Protein AF-A0AAE1KXN2-F1 (afdb_monomer_lite)

Sequence (193 aa):
MPGHSFMPCDRHFGNIEQKLRKHATIITKHDYVHLIKYAIHGGFPVVEMKREDFLDVWVLQNYITKCEEPGAVFSQGRVFQFDAAYKMGYKIRLTYAEDAPTHTCKLQKSKARIYKEDIFSLHTVDLVPKYTAPIPLTAEKIKDLRSLLEHIAPRSKGKYFEDILCQQESASSGLHDQLLDEDDPEDHLLEFD

Structure (mmCIF, N/CA/C/O backbone):
data_AF-A0AAE1KXN2-F1
#
_entry.id   AF-A0AAE1KXN2-F1
#
loop_
_atom_site.group_PDB
_atom_site.id
_atom_site.type_symbol
_atom_site.label_atom_id
_atom_site.label_alt_id
_atom_site.label_comp_id
_atom_site.label_asym_id
_atom_site.label_entity_id
_atom_site.label_seq_id
_atom_site.pdbx_PDB_ins_code
_atom_site.Cartn_x
_atom_site.Cartn_y
_atom_site.Cartn_z
_atom_site.occupancy
_atom_site.B_iso_or_equiv
_atom_site.auth_seq_id
_atom_site.auth_comp_id
_atom_site.auth_asym_id
_atom_site.auth_atom_id
_atom_site.pdbx_PDB_model_num
ATOM 1 N N . MET A 1 1 ? -17.633 19.976 -20.304 1.00 38.88 1 MET A N 1
ATOM 2 C CA . MET A 1 1 ? -17.374 18.605 -20.796 1.00 38.88 1 MET A CA 1
ATOM 3 C C . MET A 1 1 ? -17.308 17.687 -19.588 1.00 38.88 1 MET A C 1
ATOM 5 O O . MET A 1 1 ? -16.591 18.051 -18.665 1.00 38.88 1 MET A O 1
ATOM 9 N N . PRO A 1 2 ? -18.053 16.572 -19.522 1.00 42.88 2 PRO A N 1
ATOM 10 C CA . PRO A 1 2 ? -17.947 15.664 -18.389 1.00 42.88 2 PRO A CA 1
ATOM 11 C C . PRO A 1 2 ? -16.735 14.752 -18.618 1.00 42.88 2 PRO A C 1
ATOM 13 O O . PRO A 1 2 ? -16.806 13.781 -19.364 1.00 42.88 2 PRO A O 1
ATOM 16 N N . GLY A 1 3 ? -15.601 15.138 -18.039 1.00 48.22 3 GLY A N 1
ATOM 17 C CA . GLY A 1 3 ? -14.340 14.404 -18.085 1.00 48.22 3 GLY A CA 1
ATOM 18 C C . GLY A 1 3 ? -14.170 13.514 -16.861 1.00 48.22 3 GLY A C 1
ATOM 19 O O . GLY A 1 3 ? -13.368 13.826 -15.992 1.00 48.22 3 GLY A O 1
ATOM 20 N N . HIS A 1 4 ? -14.905 12.407 -16.797 1.00 59.25 4 HIS A N 1
ATOM 21 C CA . HIS A 1 4 ? -14.523 11.292 -15.93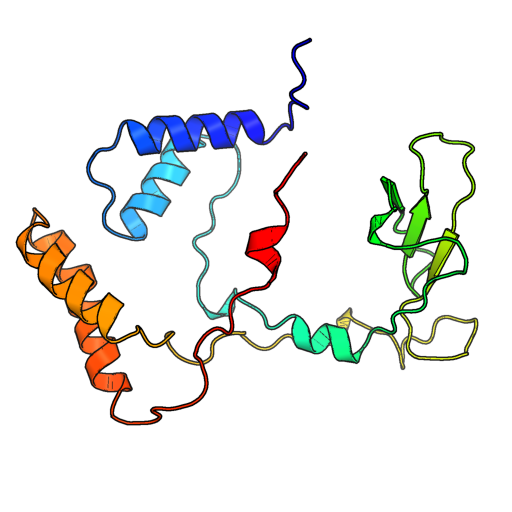5 1.00 59.25 4 HIS A CA 1
ATOM 22 C C . HIS A 1 4 ? -14.388 10.047 -16.801 1.00 59.25 4 HIS A C 1
ATOM 24 O O . HIS A 1 4 ? -15.354 9.583 -17.408 1.00 59.25 4 HIS A O 1
ATOM 30 N N . SER A 1 5 ? -13.159 9.541 -16.894 1.00 57.22 5 SER A N 1
ATOM 31 C CA . SER A 1 5 ? -12.873 8.208 -17.406 1.00 57.22 5 SER A CA 1
ATOM 32 C C . SER A 1 5 ? -13.572 7.216 -16.485 1.00 57.22 5 SER A C 1
ATOM 34 O O . SER A 1 5 ? -13.052 6.936 -15.417 1.00 57.22 5 SER A O 1
ATOM 36 N N . PHE A 1 6 ? -14.763 6.743 -16.861 1.00 65.88 6 PHE A N 1
ATOM 37 C CA . PHE A 1 6 ? -15.507 5.744 -16.096 1.00 65.88 6 PHE A CA 1
ATOM 38 C C . PHE A 1 6 ? -14.725 4.432 -16.093 1.00 65.88 6 PHE A C 1
ATOM 40 O O . PHE A 1 6 ? -14.882 3.599 -16.993 1.00 65.88 6 PHE A O 1
ATOM 47 N N . MET A 1 7 ? -13.873 4.239 -15.093 1.00 73.50 7 MET A N 1
ATOM 48 C CA . MET A 1 7 ? -13.274 2.938 -14.874 1.00 73.50 7 MET A CA 1
ATOM 49 C C . MET A 1 7 ? -14.349 1.998 -14.311 1.00 73.50 7 MET A C 1
ATOM 51 O O . MET A 1 7 ? -15.198 2.421 -13.521 1.00 73.50 7 MET A O 1
ATOM 55 N N . PRO A 1 8 ? -14.328 0.700 -14.660 1.00 70.88 8 PRO A N 1
ATOM 56 C CA . PRO A 1 8 ? -15.291 -0.269 -14.131 1.00 70.88 8 PRO A CA 1
ATOM 57 C C . PRO A 1 8 ? -15.349 -0.300 -12.593 1.00 70.88 8 PRO A C 1
ATOM 59 O O . PRO A 1 8 ? -16.384 -0.628 -12.014 1.00 70.88 8 PRO A O 1
ATOM 62 N N . CYS A 1 9 ? -14.249 0.065 -11.927 1.00 75.12 9 CYS A N 1
ATOM 63 C CA . CYS A 1 9 ? -14.137 0.128 -10.474 1.00 75.12 9 CYS A CA 1
ATOM 64 C C . CYS A 1 9 ? -14.746 1.393 -9.841 1.00 75.12 9 CYS A C 1
ATOM 66 O O . CYS A 1 9 ? -15.128 1.331 -8.671 1.00 75.12 9 CYS A O 1
ATOM 68 N N . ASP A 1 10 ? -14.936 2.492 -10.580 1.00 83.25 10 ASP A N 1
ATOM 69 C CA . ASP A 1 10 ? -15.414 3.772 -10.025 1.00 83.25 10 ASP A CA 1
ATOM 70 C C . ASP A 1 10 ? -16.793 3.636 -9.381 1.00 83.25 10 ASP A C 1
ATOM 72 O O . ASP A 1 10 ? -17.053 4.146 -8.290 1.00 83.25 10 ASP A O 1
ATOM 76 N N . ARG A 1 11 ? -17.679 2.864 -10.020 1.00 82.94 11 ARG A N 1
ATOM 77 C CA . ARG A 1 11 ? -19.013 2.573 -9.482 1.00 82.94 11 ARG A CA 1
ATOM 78 C C . ARG A 1 11 ? -18.938 1.850 -8.138 1.00 82.94 11 ARG A C 1
ATOM 80 O O . ARG A 1 11 ? -19.765 2.088 -7.258 1.00 82.94 11 ARG A O 1
ATOM 87 N N . HIS A 1 12 ? -17.970 0.954 -7.975 1.00 84.50 12 HIS A N 1
ATOM 88 C CA . HIS A 1 12 ? -17.797 0.207 -6.737 1.00 84.50 12 HIS A CA 1
ATOM 89 C C . HIS A 1 12 ? -17.204 1.078 -5.631 1.00 84.50 12 HIS A C 1
ATOM 91 O O . HIS A 1 12 ? -17.714 1.035 -4.511 1.00 84.50 12 HIS A O 1
ATOM 97 N N . PHE A 1 13 ? -16.208 1.910 -5.944 1.00 85.88 13 PHE A N 1
ATOM 98 C CA . PHE A 1 13 ? -15.670 2.885 -4.994 1.00 85.88 13 PHE A CA 1
ATOM 99 C C . PHE A 1 13 ? -16.737 3.881 -4.540 1.00 85.88 13 PHE A C 1
ATOM 101 O O . PHE A 1 13 ? -16.904 4.072 -3.336 1.00 85.88 13 PHE A O 1
ATOM 108 N N . GLY A 1 14 ? -17.552 4.397 -5.465 1.00 87.38 14 GLY A N 1
ATOM 109 C CA . GLY A 1 14 ? -18.675 5.273 -5.128 1.00 87.38 14 GLY A CA 1
ATOM 110 C C . GLY A 1 14 ? -19.698 4.603 -4.202 1.00 87.38 14 GLY A C 1
ATOM 111 O O . GLY A 1 14 ? -20.173 5.219 -3.248 1.00 87.38 14 GLY A O 1
ATOM 112 N N . ASN A 1 15 ? -20.001 3.317 -4.411 1.00 87.06 15 ASN A N 1
ATOM 113 C CA . ASN A 1 15 ? -20.882 2.562 -3.513 1.00 87.06 15 ASN A CA 1
ATOM 114 C C . ASN A 1 15 ? -20.271 2.374 -2.114 1.00 87.06 15 ASN A C 1
ATOM 116 O O . ASN A 1 15 ? -20.989 2.494 -1.117 1.00 87.06 15 ASN A O 1
ATOM 120 N N . ILE A 1 16 ? -18.971 2.069 -2.029 1.00 89.75 16 ILE A N 1
ATOM 121 C CA . ILE A 1 16 ? -18.253 1.935 -0.753 1.00 89.75 16 ILE A CA 1
ATOM 122 C C . ILE A 1 16 ? -18.279 3.271 -0.014 1.00 89.75 16 ILE A C 1
ATOM 124 O O . ILE A 1 16 ? -18.741 3.315 1.123 1.00 89.75 16 ILE A O 1
ATOM 128 N N . GLU A 1 17 ? -17.883 4.360 -0.668 1.00 89.69 17 GLU A N 1
ATOM 129 C CA . GLU A 1 17 ? -17.865 5.709 -0.101 1.00 89.69 17 GLU A CA 1
ATOM 130 C C . GLU A 1 17 ? -19.257 6.144 0.376 1.00 89.69 17 GLU A C 1
ATOM 132 O O . GLU A 1 17 ? -19.418 6.638 1.496 1.00 89.69 17 GLU A O 1
ATOM 137 N N . GLN A 1 18 ? -20.296 5.896 -0.427 1.00 89.06 18 GLN A N 1
ATOM 138 C CA . GLN A 1 18 ? -21.667 6.208 -0.039 1.00 89.06 18 GLN A CA 1
ATOM 139 C C . GLN A 1 18 ? -22.101 5.414 1.202 1.00 89.06 18 GLN A C 1
ATOM 141 O O . GLN A 1 18 ? -22.794 5.965 2.062 1.00 89.06 18 GLN A O 1
ATOM 146 N N . LYS A 1 19 ? -21.718 4.135 1.319 1.00 89.00 19 LYS A N 1
ATOM 147 C CA . LYS A 1 19 ? -22.014 3.343 2.523 1.00 89.00 19 LYS A CA 1
ATOM 148 C C . LYS A 1 19 ? -21.185 3.801 3.720 1.00 89.00 19 LYS A C 1
ATOM 150 O O . LYS A 1 19 ? -21.759 3.920 4.797 1.00 89.00 19 LYS A O 1
ATOM 155 N N . LEU A 1 20 ? -19.904 4.122 3.535 1.00 89.00 20 LEU A N 1
ATOM 156 C CA . LEU A 1 20 ? -19.041 4.668 4.586 1.00 89.00 20 LEU A CA 1
ATOM 157 C C . LEU A 1 20 ? -19.653 5.945 5.174 1.00 89.00 20 LEU A C 1
ATOM 159 O O . LEU A 1 20 ? -19.857 6.022 6.379 1.00 89.00 20 LEU A O 1
ATOM 163 N N . ARG A 1 21 ? -20.073 6.893 4.325 1.00 87.38 21 ARG A N 1
ATOM 164 C CA . ARG A 1 21 ? -20.722 8.145 4.760 1.00 87.38 21 ARG A CA 1
ATOM 165 C C . ARG A 1 21 ? -22.041 7.934 5.506 1.00 87.38 21 ARG A C 1
ATOM 167 O O . ARG A 1 21 ? -22.379 8.717 6.385 1.00 87.38 21 ARG A O 1
ATOM 174 N N . LYS A 1 22 ? -22.810 6.902 5.144 1.00 88.31 22 LYS A N 1
ATOM 175 C CA . LYS A 1 22 ? -24.092 6.578 5.797 1.00 88.31 22 LYS A CA 1
ATOM 176 C C . LYS A 1 22 ? -23.917 5.828 7.120 1.00 88.31 22 LYS A C 1
ATOM 178 O O . LYS A 1 22 ? -24.853 5.794 7.916 1.00 88.31 22 LYS A O 1
ATOM 183 N N . HIS A 1 23 ? -22.752 5.231 7.365 1.00 85.25 23 HIS A N 1
ATOM 184 C CA . HIS A 1 23 ? -22.438 4.540 8.610 1.00 85.25 23 HIS A CA 1
ATOM 185 C C . HIS A 1 23 ? -21.643 5.458 9.542 1.00 85.25 23 HIS A C 1
ATOM 187 O O . HIS A 1 23 ? -20.429 5.574 9.443 1.00 85.25 23 HIS A O 1
ATOM 193 N N . ALA A 1 24 ? -22.335 6.065 10.506 1.00 72.12 24 ALA A N 1
ATOM 194 C CA . ALA A 1 24 ? -21.743 7.036 11.427 1.00 72.12 24 ALA A CA 1
ATOM 195 C C . ALA A 1 24 ? -20.694 6.460 12.409 1.00 72.12 24 ALA A C 1
ATOM 197 O O . ALA A 1 24 ? -20.028 7.226 13.094 1.00 72.12 24 ALA A O 1
ATOM 198 N N . THR A 1 25 ? -20.562 5.133 12.536 1.00 77.94 25 THR A N 1
ATOM 199 C CA . THR A 1 25 ? -19.768 4.492 13.608 1.00 77.94 25 THR A CA 1
ATOM 200 C C . THR A 1 25 ? -18.958 3.289 13.123 1.00 77.94 25 THR A C 1
ATOM 202 O O . THR A 1 25 ? -19.140 2.150 13.570 1.00 77.94 25 THR A O 1
ATOM 205 N N . ILE A 1 26 ? -18.019 3.552 12.217 1.00 85.81 26 ILE A N 1
ATOM 206 C CA . ILE A 1 26 ? -16.993 2.587 11.815 1.00 85.81 26 ILE A CA 1
ATOM 207 C C . ILE A 1 26 ? -15.765 2.842 12.677 1.00 85.81 26 ILE A C 1
ATOM 209 O O . ILE A 1 26 ? -15.159 3.904 12.595 1.00 85.81 26 ILE A O 1
ATOM 213 N N . ILE A 1 27 ? -15.447 1.890 13.547 1.00 84.38 27 ILE A N 1
ATOM 214 C CA . ILE A 1 27 ? -14.463 2.113 14.610 1.00 84.38 27 ILE A CA 1
ATOM 215 C C . ILE A 1 27 ? -13.355 1.061 14.549 1.00 84.38 27 ILE A C 1
ATOM 217 O O . ILE A 1 27 ? -12.188 1.384 14.735 1.00 84.38 27 ILE A O 1
ATOM 221 N N . THR A 1 28 ? -13.704 -0.196 14.269 1.00 86.81 28 THR A N 1
ATOM 222 C CA . THR A 1 28 ? -12.729 -1.293 14.214 1.00 86.81 28 THR A CA 1
ATOM 223 C C . THR A 1 28 ? -12.381 -1.677 12.776 1.00 86.81 28 THR A C 1
ATOM 225 O O . THR A 1 28 ? -13.153 -1.436 11.843 1.00 86.81 28 THR A O 1
ATOM 228 N N . LYS A 1 29 ? -11.244 -2.364 12.594 1.00 87.69 29 LYS A N 1
ATOM 229 C CA . LYS A 1 29 ? -10.864 -2.972 11.305 1.00 87.69 29 LYS A CA 1
ATOM 230 C C . LYS A 1 29 ? -11.968 -3.884 10.754 1.00 87.69 29 LYS A C 1
ATOM 232 O O . LYS A 1 29 ? -12.284 -3.832 9.568 1.00 87.69 29 LYS A O 1
ATOM 237 N N . HIS A 1 30 ? -12.581 -4.700 11.611 1.00 87.81 30 HIS A N 1
ATOM 238 C CA . HIS A 1 30 ? -13.640 -5.617 11.193 1.00 87.81 30 HIS A CA 1
ATOM 239 C C . HIS A 1 30 ? -14.893 -4.874 10.724 1.00 87.81 30 HIS A C 1
ATOM 241 O O . HIS A 1 30 ? -15.472 -5.277 9.716 1.00 87.81 30 HIS A O 1
ATOM 247 N N . ASP A 1 31 ? -15.271 -3.765 11.374 1.00 88.19 31 ASP A N 1
ATOM 248 C CA . ASP A 1 31 ? -16.390 -2.925 10.919 1.00 88.19 31 ASP A CA 1
ATOM 249 C C . ASP A 1 31 ? -16.163 -2.448 9.472 1.00 88.19 31 ASP A C 1
ATOM 251 O O . ASP A 1 31 ? -17.062 -2.558 8.634 1.00 88.19 31 ASP A O 1
ATOM 255 N N . TYR A 1 32 ? -14.944 -1.988 9.162 1.00 89.38 32 TYR A N 1
ATOM 256 C CA . TYR A 1 32 ? -14.549 -1.581 7.809 1.00 89.38 32 TYR A CA 1
ATOM 257 C C . TYR A 1 32 ? -14.678 -2.729 6.804 1.00 89.38 32 TYR A C 1
ATOM 259 O O . TYR A 1 32 ? -15.326 -2.579 5.766 1.00 89.38 32 TYR A O 1
ATOM 267 N N . VAL A 1 33 ? -14.108 -3.896 7.116 1.00 89.94 33 VAL A N 1
ATOM 268 C CA . VAL A 1 33 ? -14.151 -5.072 6.230 1.00 89.94 33 VAL A CA 1
ATOM 269 C C . VAL A 1 33 ? -15.592 -5.521 5.977 1.00 89.94 33 VAL A C 1
ATOM 271 O O . VAL A 1 33 ? -15.959 -5.802 4.832 1.00 89.94 33 VAL A O 1
ATOM 274 N N . HIS A 1 34 ? -16.425 -5.571 7.018 1.00 89.50 34 HIS A N 1
ATOM 275 C CA . HIS A 1 34 ? -17.837 -5.934 6.895 1.00 89.50 34 HIS A CA 1
ATOM 276 C C . HIS A 1 34 ? -18.608 -4.946 6.023 1.00 89.50 34 HIS A C 1
ATOM 278 O O . HIS A 1 34 ? -19.376 -5.372 5.157 1.00 89.50 34 HIS A O 1
ATOM 284 N N . LEU A 1 35 ? -18.382 -3.644 6.203 1.00 90.81 35 LEU A N 1
ATOM 285 C CA . LEU A 1 35 ? -19.043 -2.618 5.407 1.00 90.81 35 LEU A CA 1
ATOM 286 C C . LEU A 1 35 ? -18.637 -2.695 3.937 1.00 90.81 35 LEU A C 1
ATOM 288 O O . LEU A 1 35 ? -19.510 -2.651 3.071 1.00 90.81 35 LEU A O 1
ATOM 292 N N . ILE A 1 36 ? -17.346 -2.865 3.648 1.00 89.62 36 ILE A N 1
ATOM 293 C CA . ILE A 1 36 ? -16.840 -2.997 2.276 1.00 89.62 36 ILE A CA 1
ATOM 294 C C . ILE A 1 36 ? -17.443 -4.244 1.611 1.00 89.62 36 ILE A C 1
ATOM 296 O O . ILE A 1 36 ? -18.020 -4.146 0.525 1.00 89.62 36 ILE A O 1
ATOM 300 N N . LYS A 1 37 ? -17.434 -5.399 2.296 1.00 89.06 37 LYS A N 1
ATOM 301 C CA . LYS A 1 37 ? -18.097 -6.631 1.820 1.00 89.06 37 LYS A CA 1
ATOM 302 C C . LYS A 1 37 ? -19.583 -6.414 1.538 1.00 89.06 37 LYS A C 1
ATOM 304 O O . LYS A 1 37 ? -20.095 -6.862 0.513 1.00 89.06 37 LYS A O 1
ATOM 309 N N . TYR A 1 38 ? -20.273 -5.695 2.419 1.00 87.81 38 TYR A N 1
ATOM 310 C CA . TYR A 1 38 ? -21.682 -5.360 2.243 1.00 87.81 38 TYR A CA 1
ATOM 311 C C . TYR A 1 38 ? -21.915 -4.369 1.092 1.00 87.81 38 TYR A C 1
ATOM 313 O O . TYR A 1 38 ? -22.944 -4.433 0.417 1.00 87.81 38 TYR A O 1
ATOM 321 N N . ALA A 1 39 ? -21.002 -3.429 0.845 1.00 86.50 39 ALA A N 1
ATOM 322 C CA . ALA A 1 39 ? -21.099 -2.436 -0.227 1.00 86.50 39 ALA A CA 1
ATOM 323 C C . ALA A 1 39 ? -20.973 -3.043 -1.628 1.00 86.50 39 ALA A C 1
ATOM 325 O O . ALA A 1 39 ? -21.634 -2.572 -2.552 1.00 86.50 39 ALA A O 1
ATOM 326 N N . ILE A 1 40 ? -20.168 -4.095 -1.768 1.00 84.38 40 ILE A N 1
ATOM 327 C CA . ILE A 1 40 ? -19.795 -4.667 -3.067 1.00 84.38 40 ILE A CA 1
ATOM 328 C C . ILE A 1 40 ? -20.761 -5.763 -3.550 1.00 84.38 40 ILE A C 1
ATOM 330 O O . ILE A 1 40 ? -20.665 -6.144 -4.709 1.00 84.38 40 ILE A O 1
ATOM 334 N N . HIS A 1 41 ? -21.674 -6.258 -2.700 1.00 72.69 41 HIS A N 1
ATOM 335 C CA . HIS A 1 41 ? -22.607 -7.381 -2.929 1.00 72.69 41 HIS A CA 1
ATOM 336 C C . HIS A 1 41 ? -22.586 -7.997 -4.351 1.00 72.69 41 HIS A C 1
ATOM 338 O O . HIS A 1 41 ? -23.266 -7.521 -5.257 1.00 72.69 41 HIS A O 1
ATOM 344 N N . GLY A 1 42 ? -21.783 -9.055 -4.536 1.00 68.69 42 GLY A N 1
ATOM 345 C CA . GLY A 1 42 ? -21.676 -9.808 -5.797 1.00 68.69 42 GLY A CA 1
ATOM 346 C C . GLY A 1 42 ? -20.627 -9.313 -6.806 1.00 68.69 42 GLY A C 1
ATOM 347 O O . GLY A 1 42 ? -20.502 -9.925 -7.860 1.00 68.69 42 GLY A O 1
ATOM 348 N N . GLY A 1 43 ? -19.880 -8.244 -6.506 1.00 76.06 43 GLY A N 1
ATOM 349 C CA . GLY A 1 43 ? -18.854 -7.684 -7.397 1.00 76.06 43 GLY A CA 1
ATOM 350 C C . GLY A 1 43 ? -17.535 -8.465 -7.415 1.00 76.06 43 GLY A C 1
ATOM 351 O O . GLY A 1 43 ? -17.245 -9.182 -8.365 1.00 76.06 43 GLY A O 1
ATOM 352 N N . PHE A 1 44 ? -16.709 -8.304 -6.379 1.00 80.06 44 PHE A N 1
ATOM 353 C CA . PHE A 1 44 ? -15.355 -8.867 -6.314 1.00 80.06 44 PHE A CA 1
ATOM 354 C C . PHE A 1 44 ? -14.997 -9.338 -4.895 1.00 80.06 44 PHE A C 1
ATOM 356 O O . PHE A 1 44 ? -15.620 -8.891 -3.924 1.00 80.06 44 PHE A O 1
ATOM 363 N N . PRO A 1 45 ? -14.023 -10.260 -4.751 1.00 85.12 45 PRO A N 1
ATOM 364 C CA . PRO A 1 45 ? -13.600 -10.747 -3.445 1.00 85.12 45 PRO A CA 1
ATOM 365 C C . PRO A 1 45 ? -12.943 -9.631 -2.628 1.00 85.12 45 PRO A C 1
ATOM 367 O O . PRO A 1 45 ? -12.036 -8.948 -3.094 1.00 85.12 45 PRO A O 1
ATOM 370 N N . VAL A 1 46 ? -13.385 -9.479 -1.381 1.00 85.94 46 VAL A N 1
ATOM 371 C CA . VAL A 1 46 ? -12.762 -8.579 -0.403 1.00 85.94 46 VAL A CA 1
ATOM 372 C C . VAL A 1 46 ? -11.883 -9.413 0.514 1.00 85.94 46 VAL A C 1
ATOM 374 O O . VAL A 1 46 ? -12.392 -10.221 1.301 1.00 85.94 46 VAL A O 1
ATOM 377 N N . VAL A 1 47 ? -10.575 -9.199 0.414 1.00 88.56 47 VAL A N 1
ATOM 378 C CA . VAL A 1 47 ? -9.564 -9.882 1.222 1.00 88.56 47 VAL A CA 1
ATOM 379 C C . VAL A 1 47 ? -9.113 -8.949 2.337 1.00 88.56 47 VAL A C 1
ATOM 381 O O . VAL A 1 47 ? -8.748 -7.802 2.097 1.00 88.56 47 VAL A O 1
ATOM 384 N N . GLU A 1 48 ? -9.171 -9.436 3.573 1.00 90.38 48 GLU A N 1
ATOM 385 C CA . GLU A 1 48 ? -8.575 -8.738 4.705 1.00 90.38 48 GLU A CA 1
ATOM 386 C C . GLU A 1 48 ? -7.086 -9.076 4.740 1.00 90.38 48 GLU A C 1
ATOM 388 O O . GLU A 1 48 ? -6.723 -10.184 5.133 1.00 90.38 48 GLU A O 1
ATOM 393 N N . MET A 1 49 ? -6.245 -8.127 4.329 1.00 90.44 49 MET A N 1
ATOM 394 C CA . MET A 1 49 ? -4.798 -8.315 4.365 1.00 90.44 49 MET A CA 1
ATOM 395 C C . MET A 1 49 ? -4.297 -8.418 5.807 1.00 90.44 49 MET A C 1
ATOM 397 O O . MET A 1 49 ? -4.751 -7.708 6.726 1.00 90.44 49 MET A O 1
ATOM 401 N N . LYS A 1 50 ? -3.347 -9.322 5.985 1.00 90.38 50 LYS A N 1
ATOM 402 C CA . LYS A 1 50 ? -2.557 -9.531 7.188 1.00 90.38 50 LYS A CA 1
ATOM 403 C C . LYS A 1 50 ? -1.125 -9.033 6.947 1.00 90.38 50 LYS A C 1
ATOM 405 O O . LYS A 1 50 ? -0.783 -8.623 5.844 1.00 90.38 50 LYS A O 1
ATOM 410 N N . ARG A 1 51 ? -0.290 -8.999 7.987 1.00 89.25 51 ARG A N 1
ATOM 411 C CA . ARG A 1 51 ? 1.055 -8.387 7.946 1.00 89.25 51 ARG A CA 1
ATOM 412 C C . ARG A 1 51 ? 1.976 -9.044 6.908 1.00 89.25 51 ARG A C 1
ATOM 414 O O . ARG A 1 51 ? 2.686 -8.363 6.188 1.00 89.25 51 ARG A O 1
ATOM 421 N N . GLU A 1 52 ? 1.932 -10.358 6.856 1.00 91.25 52 GLU A N 1
ATOM 422 C CA . GLU A 1 52 ? 2.599 -11.275 5.943 1.00 91.25 52 GLU A CA 1
ATOM 423 C C . GLU A 1 52 ? 2.214 -11.071 4.475 1.00 91.25 52 GLU A C 1
ATOM 425 O O . GLU A 1 52 ? 2.995 -11.431 3.601 1.00 91.25 52 GLU A O 1
ATOM 430 N N . ASP A 1 53 ? 1.061 -10.452 4.201 1.00 91.62 53 ASP A N 1
ATOM 431 C CA . ASP A 1 53 ? 0.655 -10.102 2.839 1.00 91.62 53 ASP A CA 1
ATOM 432 C C . ASP A 1 53 ? 1.342 -8.811 2.352 1.00 91.62 53 ASP A C 1
ATOM 434 O O . ASP A 1 53 ? 1.330 -8.514 1.157 1.00 91.62 53 ASP A O 1
ATOM 438 N N . PHE A 1 54 ? 1.943 -8.026 3.257 1.00 92.06 54 PHE A N 1
ATOM 439 C CA . PHE A 1 54 ? 2.732 -6.848 2.903 1.00 92.06 54 PHE A CA 1
ATOM 440 C C . PHE A 1 54 ? 4.180 -7.264 2.678 1.00 92.06 54 PHE A C 1
ATOM 442 O O . PHE A 1 54 ? 4.911 -7.555 3.623 1.00 92.06 54 PHE A O 1
ATOM 449 N N . LEU A 1 55 ? 4.593 -7.271 1.416 1.00 92.44 55 LEU A N 1
ATOM 450 C CA . LEU A 1 55 ? 5.911 -7.717 0.981 1.00 92.44 55 LEU A CA 1
ATOM 451 C C . LEU A 1 55 ? 6.853 -6.533 0.743 1.00 92.44 55 LEU A C 1
ATOM 453 O O . LEU A 1 55 ? 6.425 -5.472 0.280 1.00 92.44 55 LEU A O 1
ATOM 457 N N . ASP A 1 56 ? 8.138 -6.714 1.045 1.00 90.69 56 ASP A N 1
ATOM 458 C CA . ASP A 1 56 ? 9.166 -5.719 0.760 1.00 90.69 56 ASP A CA 1
ATOM 459 C C . ASP A 1 56 ? 9.589 -5.766 -0.715 1.00 90.69 56 ASP A C 1
ATOM 461 O O . ASP A 1 56 ? 10.378 -6.608 -1.150 1.00 90.69 56 ASP A O 1
ATOM 465 N N . VAL A 1 57 ? 9.068 -4.822 -1.497 1.00 89.25 57 VAL A N 1
ATOM 466 C CA . VAL A 1 57 ? 9.390 -4.684 -2.921 1.00 89.25 57 VAL A CA 1
ATOM 467 C C . VAL A 1 57 ? 10.734 -3.997 -3.174 1.00 89.25 57 VAL A C 1
ATOM 469 O O . VAL A 1 57 ? 11.224 -4.048 -4.305 1.00 89.25 57 VAL A O 1
ATOM 472 N N . TRP A 1 58 ? 11.379 -3.402 -2.159 1.00 87.75 58 TRP A N 1
ATOM 473 C CA . TRP A 1 58 ? 12.708 -2.794 -2.317 1.00 87.75 58 TRP A CA 1
ATOM 474 C C . TRP A 1 58 ? 13.762 -3.833 -2.690 1.00 87.75 58 TRP A C 1
ATOM 476 O O . TRP A 1 58 ? 14.683 -3.535 -3.454 1.00 87.75 58 TRP A O 1
ATOM 486 N N . VAL A 1 59 ? 13.571 -5.086 -2.267 1.00 86.38 59 VAL A N 1
ATOM 487 C CA . VAL A 1 59 ? 14.404 -6.219 -2.687 1.00 86.38 59 VAL A CA 1
ATOM 488 C C . VAL A 1 59 ? 14.484 -6.309 -4.215 1.00 86.38 59 VAL A C 1
ATOM 490 O O . VAL A 1 59 ? 15.566 -6.545 -4.751 1.00 86.38 59 VAL A O 1
ATOM 493 N N . LEU A 1 60 ? 13.390 -6.037 -4.936 1.00 85.88 60 LEU A N 1
ATOM 494 C CA . LEU A 1 60 ? 13.350 -6.084 -6.403 1.00 85.88 60 LEU A CA 1
ATOM 495 C C . LEU A 1 60 ? 14.163 -4.962 -7.059 1.00 85.88 60 LEU A C 1
ATOM 497 O O . LEU A 1 60 ? 14.702 -5.160 -8.152 1.00 85.88 60 LEU A O 1
ATOM 501 N N . GLN A 1 61 ? 14.319 -3.811 -6.398 1.00 84.00 61 GLN A N 1
ATOM 502 C CA . GLN A 1 61 ? 15.141 -2.716 -6.924 1.00 84.00 61 GLN A CA 1
ATOM 503 C C . GLN A 1 61 ? 16.606 -3.137 -7.097 1.00 84.00 61 GLN A C 1
ATOM 505 O O . GLN A 1 61 ? 17.280 -2.737 -8.051 1.00 84.00 61 GLN A O 1
ATOM 510 N N . ASN A 1 62 ? 17.084 -4.048 -6.247 1.00 82.69 62 ASN A N 1
ATOM 511 C CA . ASN A 1 62 ? 18.423 -4.616 -6.364 1.00 82.69 62 ASN A CA 1
ATOM 512 C C . ASN A 1 62 ? 18.608 -5.515 -7.596 1.00 82.69 62 ASN A C 1
ATOM 514 O O . ASN A 1 62 ? 19.752 -5.794 -7.957 1.00 82.69 62 ASN A O 1
ATOM 518 N N . TYR A 1 63 ? 17.542 -5.901 -8.295 1.00 79.31 63 TYR A N 1
ATOM 519 C CA . TYR A 1 63 ? 17.614 -6.740 -9.496 1.00 79.31 63 TYR A CA 1
ATOM 520 C C . TYR A 1 63 ? 17.424 -5.957 -10.800 1.00 79.31 63 TYR A C 1
ATOM 522 O O . TYR A 1 63 ? 17.789 -6.450 -11.869 1.00 79.31 63 TYR A O 1
ATOM 530 N N . ILE A 1 64 ? 16.926 -4.720 -10.730 1.00 83.81 64 ILE A N 1
ATOM 531 C CA . ILE A 1 64 ? 16.668 -3.879 -11.907 1.00 83.81 64 ILE A CA 1
ATOM 532 C C . ILE A 1 64 ? 17.725 -2.778 -12.075 1.00 83.81 64 ILE A C 1
ATOM 534 O O . ILE A 1 64 ? 18.257 -2.232 -11.113 1.00 83.81 64 ILE A O 1
ATOM 538 N N . THR A 1 65 ? 18.044 -2.434 -13.319 1.00 79.00 65 THR A N 1
ATOM 539 C CA . 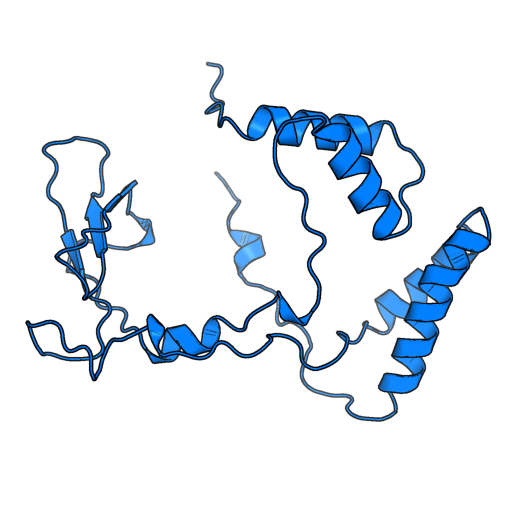THR A 1 65 ? 18.763 -1.202 -13.672 1.00 79.00 65 THR A CA 1
ATOM 540 C C . THR A 1 65 ? 17.786 -0.238 -14.302 1.00 79.00 65 THR A C 1
ATOM 542 O O . THR A 1 65 ? 16.993 -0.628 -15.157 1.00 79.00 65 THR A O 1
ATOM 545 N N . LYS A 1 66 ? 17.903 1.040 -13.954 1.00 66.75 66 LYS A N 1
ATOM 546 C CA . LYS A 1 66 ? 17.280 2.112 -14.719 1.00 66.75 66 LYS A CA 1
ATOM 547 C C . LYS A 1 66 ? 18.077 2.323 -16.013 1.00 66.75 66 LYS A C 1
ATOM 549 O O . LYS A 1 66 ? 19.005 3.125 -16.048 1.00 66.75 66 LYS A O 1
ATOM 554 N N . CYS A 1 67 ? 17.779 1.557 -17.063 1.00 66.00 67 CYS A N 1
ATOM 555 C CA . CYS A 1 67 ? 18.269 1.859 -18.409 1.00 66.00 67 CYS A CA 1
ATOM 556 C C . CYS A 1 67 ? 17.160 2.565 -19.187 1.00 66.00 67 CYS A C 1
ATOM 558 O O . CYS A 1 67 ? 16.336 1.922 -19.838 1.00 66.00 67 CYS A O 1
ATOM 560 N N . GLU A 1 68 ? 17.143 3.893 -19.091 1.00 64.69 68 GLU A N 1
ATOM 561 C CA . GLU A 1 68 ? 16.326 4.724 -19.973 1.00 64.69 68 GLU A CA 1
ATOM 562 C C . GLU A 1 68 ? 16.960 4.740 -21.367 1.00 64.69 68 GLU A C 1
ATOM 564 O O . GLU A 1 68 ? 18.171 4.924 -21.522 1.00 64.69 68 GLU A O 1
ATOM 569 N N . GLU A 1 69 ? 16.140 4.500 -22.386 1.00 70.12 69 GLU A N 1
ATOM 570 C CA . GLU A 1 69 ? 16.546 4.729 -23.766 1.00 70.12 69 GLU A CA 1
ATOM 571 C C . GLU A 1 69 ? 16.544 6.247 -24.021 1.00 70.12 69 GLU A C 1
ATOM 573 O O . GLU A 1 69 ? 15.632 6.937 -23.550 1.00 70.12 69 GLU A O 1
ATOM 578 N N . PRO A 1 70 ? 17.535 6.808 -24.739 1.00 69.56 70 PRO A N 1
ATOM 579 C CA . PRO A 1 70 ? 17.544 8.231 -25.059 1.00 69.56 70 PRO A CA 1
ATOM 580 C C . PRO A 1 70 ? 16.237 8.644 -25.749 1.00 69.56 70 PRO A C 1
ATOM 582 O O . PRO A 1 70 ? 15.896 8.122 -26.807 1.00 69.56 70 PRO A O 1
ATOM 585 N N . GLY A 1 71 ? 15.508 9.581 -25.139 1.00 71.44 71 GLY A N 1
ATOM 586 C CA . GLY A 1 71 ? 14.2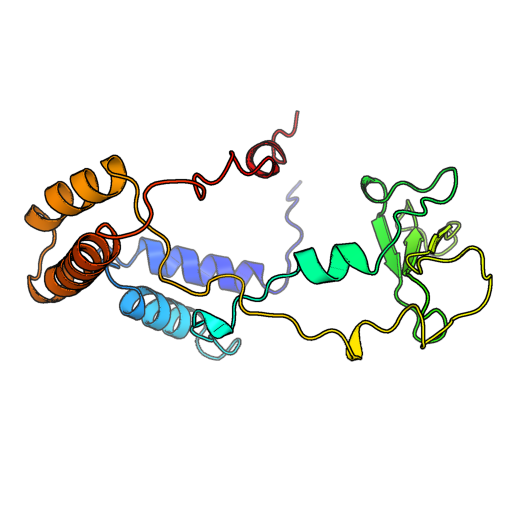20 10.065 -25.645 1.00 71.44 71 GLY A CA 1
ATOM 587 C C . GLY A 1 71 ? 12.988 9.355 -25.080 1.00 71.44 71 GLY A C 1
ATOM 588 O O . GLY A 1 71 ? 11.882 9.727 -25.454 1.00 71.44 71 GLY A O 1
ATOM 589 N N . ALA A 1 72 ? 13.149 8.388 -24.172 1.00 75.44 72 ALA A N 1
ATOM 590 C CA . ALA A 1 72 ? 12.041 7.641 -23.587 1.00 75.44 72 ALA A CA 1
ATOM 591 C C . ALA A 1 72 ? 12.145 7.628 -22.050 1.00 75.44 72 ALA A C 1
ATOM 593 O O . ALA A 1 72 ? 12.793 6.767 -21.452 1.00 75.44 72 ALA A O 1
ATOM 594 N N . VAL A 1 73 ? 11.508 8.611 -21.406 1.00 80.75 73 VAL A N 1
ATOM 595 C CA . VAL A 1 73 ? 11.453 8.717 -19.939 1.00 80.75 73 VAL A CA 1
ATOM 596 C C . VAL A 1 73 ? 10.215 7.990 -19.422 1.00 80.75 73 VAL A C 1
ATOM 598 O O . VAL A 1 73 ? 9.128 8.144 -19.980 1.00 80.75 73 VAL A O 1
ATOM 601 N N . PHE A 1 74 ? 10.354 7.233 -18.330 1.00 82.12 74 PHE A N 1
ATOM 602 C CA . PHE A 1 74 ? 9.248 6.470 -17.734 1.00 82.12 74 PHE A CA 1
ATOM 603 C C . PHE A 1 74 ? 8.002 7.330 -17.461 1.00 82.12 74 PHE A C 1
ATOM 605 O O . PHE A 1 74 ? 6.896 6.942 -17.828 1.00 82.12 74 PHE A O 1
ATOM 612 N N . SER A 1 75 ? 8.183 8.531 -16.899 1.00 84.31 75 SER A N 1
ATOM 613 C CA . SER A 1 75 ? 7.095 9.471 -16.579 1.00 84.31 75 SER A CA 1
ATOM 614 C C . SER A 1 75 ? 6.332 9.992 -17.804 1.00 84.31 75 SER A C 1
ATOM 616 O O . SER A 1 75 ? 5.201 10.459 -17.682 1.00 84.31 75 SER A O 1
ATOM 618 N N . GLN A 1 76 ? 6.930 9.909 -18.993 1.00 85.81 76 GLN A N 1
ATOM 619 C CA . GLN A 1 76 ? 6.313 10.326 -20.254 1.00 85.81 76 GLN A CA 1
ATOM 620 C C . GLN A 1 76 ? 5.589 9.170 -20.961 1.00 85.81 76 GLN A C 1
ATOM 622 O O . GLN A 1 76 ? 4.910 9.393 -21.965 1.00 85.81 76 GLN A O 1
ATOM 627 N N . GLY A 1 77 ? 5.706 7.942 -20.446 1.00 85.69 77 GLY A N 1
ATOM 628 C CA . GLY A 1 77 ? 5.015 6.774 -20.979 1.00 85.69 77 GLY A CA 1
ATOM 629 C C . GLY A 1 77 ? 3.495 6.944 -20.937 1.00 85.69 77 GLY A C 1
ATOM 630 O O . GLY A 1 77 ? 2.914 7.301 -19.913 1.00 85.69 77 GLY A O 1
ATOM 631 N N . ARG A 1 78 ? 2.837 6.682 -22.069 1.00 88.19 78 ARG A N 1
ATOM 632 C CA . ARG A 1 78 ? 1.368 6.639 -22.190 1.00 88.19 78 ARG A CA 1
ATOM 633 C C . ARG A 1 78 ? 0.853 5.219 -22.344 1.00 88.19 78 ARG A C 1
ATOM 635 O O . ARG A 1 78 ? -0.225 4.903 -21.855 1.00 88.19 78 ARG A O 1
ATOM 642 N N . VAL A 1 79 ? 1.635 4.352 -22.986 1.00 89.00 79 VAL A N 1
ATOM 643 C CA . VAL A 1 79 ? 1.331 2.923 -23.080 1.00 89.00 79 VAL A CA 1
ATOM 644 C C . VAL A 1 79 ? 2.558 2.112 -22.699 1.00 89.00 79 VAL A C 1
ATOM 646 O O . VAL A 1 79 ? 3.610 2.255 -23.320 1.00 89.00 79 VAL A O 1
ATOM 649 N N . PHE A 1 80 ? 2.386 1.223 -21.724 1.00 90.25 80 PHE A N 1
ATOM 650 C CA . PHE A 1 80 ? 3.378 0.234 -21.320 1.00 90.25 80 PHE A CA 1
ATOM 651 C C . PHE A 1 80 ? 3.007 -1.114 -21.929 1.00 90.25 80 PHE A C 1
ATOM 653 O O . PHE A 1 80 ? 1.905 -1.621 -21.727 1.00 90.25 80 PHE A O 1
ATOM 660 N N . GLN A 1 81 ? 3.918 -1.676 -22.713 1.00 89.69 81 GLN A N 1
ATOM 661 C CA . GLN A 1 81 ? 3.741 -2.952 -23.387 1.00 89.69 81 GLN A CA 1
ATOM 662 C C . GLN A 1 81 ? 4.659 -3.994 -22.755 1.00 89.69 81 GLN A C 1
ATOM 664 O O . GLN A 1 81 ? 5.886 -3.851 -22.747 1.00 89.69 81 GLN A O 1
ATOM 669 N N . PHE A 1 82 ? 4.041 -5.062 -22.262 1.00 89.12 82 PHE A N 1
ATOM 670 C CA . PHE A 1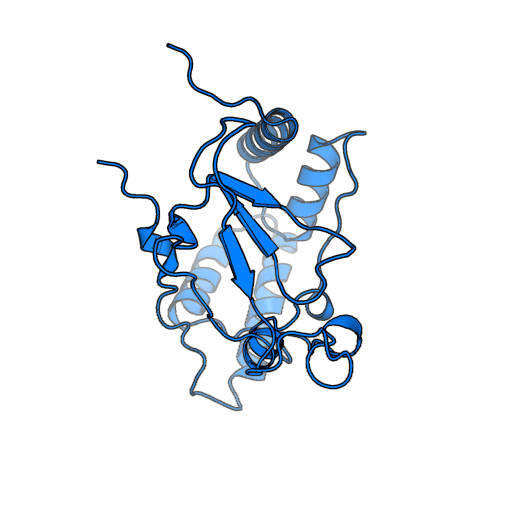 82 ? 4.717 -6.229 -21.715 1.00 89.12 82 PHE A CA 1
ATOM 671 C C . PHE A 1 82 ? 4.586 -7.369 -22.720 1.00 89.12 82 PHE A C 1
ATOM 673 O O . PHE A 1 82 ? 3.485 -7.817 -23.032 1.00 89.12 82 PHE A O 1
ATOM 680 N N . ASP A 1 83 ? 5.717 -7.796 -23.266 1.00 86.69 83 ASP A N 1
ATOM 681 C CA . ASP A 1 83 ? 5.799 -8.813 -24.309 1.00 86.69 83 ASP A CA 1
ATOM 682 C C . ASP A 1 83 ? 6.444 -10.068 -23.716 1.00 86.69 83 ASP A C 1
ATOM 684 O O . ASP A 1 83 ? 7.548 -10.005 -23.175 1.00 86.69 83 ASP A O 1
ATOM 688 N N . ALA A 1 84 ? 5.767 -11.215 -23.825 1.00 85.19 84 ALA A N 1
ATOM 689 C CA . ALA A 1 84 ? 6.254 -12.487 -23.294 1.00 85.19 84 ALA A CA 1
ATOM 690 C C . ALA A 1 84 ? 7.602 -12.914 -23.910 1.00 85.19 84 ALA A C 1
ATOM 692 O O . ALA A 1 84 ? 8.377 -13.629 -23.265 1.00 85.19 84 ALA A O 1
ATOM 693 N N . ALA A 1 85 ? 7.903 -12.466 -25.135 1.00 85.81 85 ALA A N 1
ATOM 694 C CA . ALA A 1 85 ? 9.190 -12.702 -25.782 1.00 85.81 85 ALA A CA 1
ATOM 695 C C . ALA A 1 85 ? 10.295 -11.773 -25.244 1.00 85.81 85 ALA A C 1
ATOM 697 O O . ALA A 1 85 ? 11.468 -12.153 -25.214 1.00 85.81 85 ALA A O 1
ATOM 698 N N . TYR A 1 86 ? 9.943 -10.570 -24.781 1.00 86.75 86 TYR A N 1
ATOM 699 C CA . TYR A 1 86 ? 10.890 -9.587 -24.258 1.00 86.75 86 TYR A CA 1
ATOM 700 C C . TYR A 1 86 ? 10.985 -9.645 -22.727 1.00 86.75 86 TYR A C 1
ATOM 702 O O . TYR A 1 86 ? 10.509 -8.774 -22.008 1.00 86.75 86 TYR A O 1
ATOM 710 N N . LYS A 1 87 ? 11.678 -10.664 -22.212 1.00 86.06 87 LYS A N 1
ATOM 711 C CA . LYS A 1 87 ? 11.819 -10.904 -20.761 1.00 86.06 87 LYS A CA 1
ATOM 712 C C . LYS A 1 87 ? 12.775 -9.953 -20.023 1.00 86.06 87 LYS A C 1
ATOM 714 O O . LYS A 1 87 ? 12.900 -10.033 -18.808 1.00 86.06 87 LYS A O 1
ATOM 719 N N . MET A 1 88 ? 13.494 -9.079 -20.732 1.00 87.25 88 MET A N 1
ATOM 720 C CA . MET A 1 88 ? 14.528 -8.208 -20.143 1.00 87.25 88 MET A CA 1
ATOM 721 C C . MET A 1 88 ? 13.998 -6.867 -19.622 1.00 87.25 88 MET A C 1
ATOM 723 O O . MET A 1 88 ? 14.792 -6.079 -19.103 1.00 87.25 88 MET A O 1
ATOM 727 N N . GLY A 1 89 ? 12.710 -6.571 -19.797 1.00 87.81 89 GLY A N 1
ATOM 728 C CA . GLY A 1 89 ? 12.122 -5.290 -19.423 1.00 87.81 89 GLY A CA 1
ATOM 729 C C . GLY A 1 89 ? 10.744 -5.086 -20.041 1.00 87.81 89 GLY A C 1
ATOM 730 O O . GLY A 1 89 ? 9.961 -6.025 -20.143 1.00 87.81 89 GLY A O 1
ATOM 731 N N . TYR A 1 90 ? 10.455 -3.860 -20.461 1.00 89.06 90 TYR A N 1
ATOM 732 C CA . TYR A 1 90 ? 9.183 -3.488 -21.079 1.00 89.06 90 TYR A CA 1
ATOM 733 C C . TYR A 1 90 ? 9.405 -2.518 -22.236 1.00 89.06 90 TYR A C 1
ATOM 735 O O . TYR A 1 90 ? 10.503 -2.009 -22.458 1.00 89.06 90 TYR A O 1
ATOM 743 N N . LYS A 1 91 ? 8.345 -2.270 -22.992 1.00 90.50 91 LYS A N 1
ATOM 744 C CA . LYS A 1 91 ? 8.324 -1.308 -24.087 1.00 90.50 91 LYS A CA 1
ATOM 745 C C . LYS A 1 91 ? 7.410 -0.139 -23.724 1.00 90.50 91 LYS A C 1
ATOM 747 O O . LYS A 1 91 ? 6.363 -0.363 -23.117 1.00 90.50 91 LYS A O 1
ATOM 752 N N . ILE A 1 92 ? 7.780 1.085 -24.090 1.00 90.75 92 ILE A N 1
ATOM 753 C CA . ILE A 1 92 ? 6.955 2.278 -23.867 1.00 90.75 92 ILE A CA 1
ATOM 754 C C . ILE A 1 92 ? 6.621 2.987 -25.169 1.00 90.75 92 ILE A C 1
ATOM 756 O O . ILE A 1 92 ? 7.474 3.158 -26.040 1.00 90.75 92 ILE A O 1
ATOM 760 N N . ARG A 1 93 ? 5.375 3.449 -25.275 1.00 91.25 93 ARG A N 1
ATOM 761 C CA . ARG A 1 93 ? 4.960 4.451 -26.261 1.00 91.25 93 ARG A CA 1
ATOM 762 C C . ARG A 1 93 ? 4.620 5.745 -25.543 1.00 91.25 93 ARG A C 1
ATOM 764 O O . ARG A 1 93 ? 3.928 5.732 -24.523 1.00 91.25 93 ARG A O 1
ATOM 771 N N . LEU A 1 94 ? 5.092 6.855 -26.100 1.00 89.56 94 LEU A N 1
ATOM 772 C CA . LEU A 1 94 ? 4.868 8.202 -25.562 1.00 89.56 94 LEU A CA 1
ATOM 773 C C . LEU A 1 94 ? 3.525 8.801 -26.010 1.00 89.56 94 LEU A C 1
ATOM 775 O O . LEU A 1 94 ? 3.128 9.866 -25.548 1.00 89.56 94 LEU A O 1
ATOM 779 N N . THR A 1 95 ? 2.808 8.118 -26.904 1.00 88.88 95 THR A N 1
ATOM 780 C CA . THR A 1 95 ? 1.485 8.516 -27.394 1.00 88.88 95 THR A CA 1
ATOM 781 C C . THR A 1 95 ? 0.547 7.305 -27.434 1.00 88.88 95 THR A C 1
ATOM 783 O O . THR A 1 95 ? 0.981 6.158 -27.307 1.00 88.88 95 THR A O 1
ATOM 786 N N . TYR A 1 96 ? -0.754 7.561 -27.600 1.00 89.81 96 TYR A N 1
ATOM 787 C CA . TYR A 1 96 ? -1.775 6.517 -27.756 1.00 89.81 96 TYR A CA 1
ATOM 788 C C . TYR A 1 96 ? -1.952 6.038 -29.205 1.00 89.81 96 TYR A C 1
ATOM 790 O O . TYR A 1 96 ? -2.728 5.115 -29.438 1.00 89.81 96 TYR A O 1
ATOM 798 N N . ALA A 1 97 ? -1.267 6.654 -30.174 1.00 89.38 97 ALA A N 1
ATOM 799 C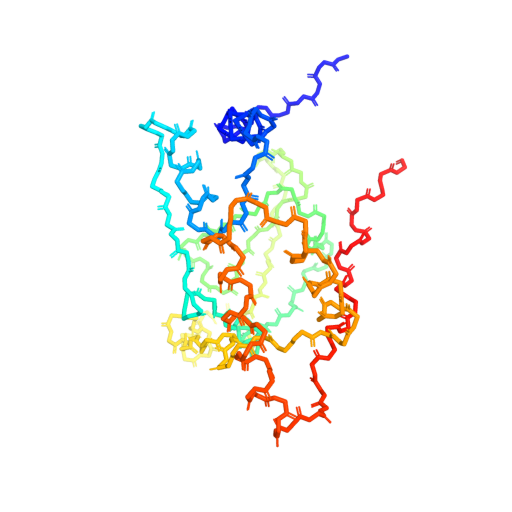 CA . ALA A 1 97 ? -1.394 6.284 -31.579 1.00 89.38 97 ALA A CA 1
ATOM 800 C C . ALA A 1 97 ? -0.784 4.893 -31.827 1.00 89.38 97 ALA A C 1
ATOM 802 O O . ALA A 1 97 ? 0.281 4.561 -31.297 1.00 89.38 97 ALA A O 1
ATOM 803 N N . GLU A 1 98 ? -1.480 4.051 -32.593 1.00 86.12 98 GLU A N 1
ATOM 804 C CA . GLU A 1 98 ? -1.077 2.653 -32.783 1.00 86.12 98 GLU A CA 1
ATOM 805 C C . GLU A 1 98 ? 0.229 2.510 -33.571 1.00 86.12 98 GLU A C 1
ATOM 807 O O . GLU A 1 98 ? 1.018 1.610 -33.283 1.00 86.12 98 GLU A O 1
ATOM 812 N N . ASP A 1 99 ? 0.473 3.437 -34.492 1.00 88.56 99 ASP A N 1
ATOM 813 C CA . ASP A 1 99 ? 1.630 3.545 -35.382 1.00 88.56 99 ASP A CA 1
ATOM 814 C C . ASP A 1 99 ? 2.832 4.278 -34.761 1.00 88.56 99 ASP A C 1
ATOM 816 O O . ASP A 1 99 ? 3.894 4.375 -35.379 1.00 88.56 99 ASP A O 1
ATOM 820 N N . ALA A 1 100 ? 2.692 4.784 -33.534 1.00 86.88 100 ALA A N 1
ATOM 821 C CA . ALA A 1 100 ? 3.755 5.518 -32.867 1.00 86.88 100 ALA A CA 1
ATOM 822 C C . ALA A 1 100 ? 4.987 4.640 -32.580 1.00 86.88 100 ALA A C 1
ATOM 824 O O . ALA A 1 100 ? 4.856 3.451 -32.253 1.00 86.88 100 ALA A O 1
ATOM 825 N N . PRO A 1 101 ? 6.200 5.228 -32.626 1.00 87.69 101 PRO A N 1
ATOM 826 C CA . PRO A 1 101 ? 7.418 4.512 -32.290 1.00 87.69 101 PRO A CA 1
ATOM 827 C C . PRO A 1 101 ? 7.355 3.985 -30.856 1.00 87.69 101 PRO A C 1
ATOM 829 O O . PRO A 1 101 ? 6.851 4.631 -29.935 1.00 87.69 101 PRO A O 1
ATOM 832 N N . THR A 1 102 ? 7.877 2.776 -30.689 1.00 89.62 102 THR A N 1
ATOM 833 C CA . THR A 1 102 ? 7.951 2.096 -29.402 1.00 89.62 102 THR A CA 1
ATOM 834 C C . THR A 1 102 ? 9.402 2.048 -28.951 1.00 89.62 102 THR A C 1
ATOM 836 O O . THR A 1 102 ? 10.265 1.566 -29.683 1.00 89.62 102 THR A O 1
ATOM 839 N N . HIS A 1 103 ? 9.653 2.520 -27.738 1.00 88.75 103 HIS A N 1
ATOM 840 C CA . HIS A 1 103 ? 10.968 2.531 -27.111 1.00 88.75 103 HIS A CA 1
ATOM 841 C C . HIS A 1 103 ? 11.121 1.321 -26.198 1.00 88.75 103 HIS A C 1
ATOM 843 O O . HIS A 1 103 ? 10.168 0.905 -25.538 1.00 88.75 103 HIS A O 1
ATOM 849 N N . THR A 1 104 ? 12.306 0.725 -26.170 1.00 88.44 104 THR A N 1
ATOM 850 C CA . THR A 1 104 ? 12.574 -0.493 -25.406 1.00 88.44 104 THR A CA 1
ATOM 851 C C . THR A 1 104 ? 13.338 -0.152 -24.133 1.00 88.44 104 THR A C 1
ATOM 853 O O . THR A 1 104 ? 14.515 0.198 -24.162 1.00 88.44 104 THR A O 1
ATOM 856 N N . CYS A 1 105 ? 12.680 -0.323 -22.991 1.00 86.75 105 CYS A N 1
ATOM 857 C CA . CYS A 1 105 ? 13.255 -0.091 -21.674 1.00 86.75 105 CYS A CA 1
ATOM 858 C C . CYS A 1 105 ? 13.793 -1.403 -21.105 1.00 86.75 105 CYS A C 1
ATOM 860 O O . CYS A 1 105 ? 13.049 -2.351 -20.834 1.00 86.75 105 CYS A O 1
ATOM 862 N N . LYS A 1 106 ? 15.107 -1.455 -20.897 1.00 86.88 106 LYS A N 1
ATOM 863 C CA . LYS A 1 106 ? 15.779 -2.627 -20.343 1.00 86.88 106 LYS A CA 1
ATOM 864 C C . LYS A 1 106 ? 15.894 -2.513 -18.825 1.00 86.88 106 LYS A C 1
ATOM 866 O O . LYS A 1 106 ? 16.358 -1.502 -18.316 1.00 86.88 106 LYS A O 1
ATOM 871 N N . LEU A 1 107 ? 15.557 -3.586 -18.118 1.00 86.44 107 LEU A N 1
ATOM 872 C CA . LEU A 1 107 ? 15.687 -3.689 -16.663 1.00 86.44 107 LEU A CA 1
ATOM 873 C C . LEU A 1 107 ? 16.841 -4.602 -16.223 1.00 86.44 107 LEU A C 1
ATOM 875 O O . LEU A 1 107 ? 17.395 -4.402 -15.148 1.00 86.44 107 LEU A O 1
ATOM 879 N N . GLN A 1 108 ? 17.261 -5.571 -17.041 1.00 86.31 108 GLN A N 1
ATOM 880 C CA . GLN A 1 108 ? 18.352 -6.490 -16.687 1.00 86.31 108 GLN A CA 1
ATOM 881 C C . GLN A 1 108 ? 19.688 -5.762 -16.419 1.00 86.31 108 GLN A C 1
ATOM 883 O O . GLN A 1 108 ? 20.231 -5.109 -17.318 1.00 86.31 108 GLN A O 1
ATOM 888 N N . LYS A 1 109 ? 20.267 -5.988 -15.224 1.00 78.19 109 LYS A N 1
ATOM 889 C CA . LYS A 1 109 ? 21.616 -5.567 -14.773 1.00 78.19 109 LYS A CA 1
ATOM 890 C C . LYS A 1 109 ? 22.743 -6.219 -15.583 1.00 78.19 109 LYS A C 1
ATOM 892 O O . LYS A 1 109 ? 23.473 -7.081 -15.110 1.00 78.19 109 LYS A O 1
ATOM 897 N N . SER A 1 110 ? 22.886 -5.857 -16.856 1.00 76.31 110 SER A N 1
ATOM 898 C CA . SER A 1 110 ? 23.994 -6.319 -17.701 1.00 76.31 110 SER A CA 1
ATOM 899 C C . SER A 1 110 ? 24.122 -5.484 -18.972 1.00 76.31 110 SER A C 1
ATOM 901 O O . SER A 1 110 ? 23.131 -4.989 -19.498 1.00 76.31 110 SER A O 1
ATOM 903 N N . LYS A 1 111 ? 25.321 -5.418 -19.562 1.00 73.75 111 LYS A N 1
ATOM 904 C CA . LYS A 1 111 ? 25.502 -4.955 -20.953 1.00 73.75 111 LYS A CA 1
ATOM 905 C C . LYS A 1 111 ? 25.074 -6.007 -21.989 1.00 73.75 111 LYS A C 1
ATOM 907 O O . LYS A 1 111 ? 24.998 -5.696 -23.175 1.00 73.75 111 LYS A O 1
ATOM 912 N N . ALA A 1 112 ? 24.780 -7.240 -21.564 1.00 74.94 112 ALA A N 1
ATOM 913 C CA . ALA A 1 112 ? 24.368 -8.324 -22.453 1.00 74.94 112 ALA A CA 1
ATOM 914 C C . ALA A 1 112 ? 23.085 -7.963 -23.212 1.00 74.94 112 ALA A C 1
ATOM 916 O O . ALA A 1 112 ? 22.108 -7.533 -22.608 1.00 74.94 112 ALA A O 1
ATOM 917 N N . ARG A 1 113 ? 23.077 -8.154 -24.532 1.00 75.69 113 ARG A N 1
ATOM 918 C CA . ARG A 1 113 ? 21.906 -7.889 -25.390 1.00 75.69 113 ARG A CA 1
ATOM 919 C C . ARG A 1 113 ? 20.866 -9.016 -25.369 1.00 75.69 113 ARG A C 1
ATOM 921 O O . ARG A 1 113 ? 19.827 -8.888 -26.000 1.00 75.69 113 ARG A O 1
ATOM 928 N N . ILE A 1 114 ? 21.171 -10.107 -24.672 1.00 84.31 114 ILE A N 1
ATOM 929 C CA . ILE A 1 114 ? 20.369 -11.327 -24.607 1.00 84.31 114 ILE A CA 1
ATOM 930 C C . ILE A 1 114 ? 19.891 -11.512 -23.167 1.00 84.31 114 ILE A C 1
ATOM 932 O O . ILE A 1 114 ? 20.622 -11.192 -22.219 1.00 84.31 114 ILE A O 1
ATOM 936 N N . TYR A 1 115 ? 18.666 -12.023 -23.030 1.00 85.56 115 TYR A N 1
ATOM 937 C CA . TYR A 1 115 ? 18.086 -12.383 -21.745 1.00 85.56 115 TYR A CA 1
ATOM 938 C C . TYR A 1 115 ? 18.945 -13.443 -21.060 1.00 85.56 115 TYR A C 1
ATOM 940 O O . TYR A 1 115 ? 19.332 -14.436 -21.678 1.00 85.56 115 TYR A O 1
ATOM 948 N N . LYS A 1 116 ? 19.254 -13.202 -19.790 1.00 83.88 116 LYS A N 1
ATOM 949 C CA . LYS A 1 116 ? 20.046 -14.098 -18.954 1.00 83.88 116 LYS A CA 1
ATOM 950 C C . LYS A 1 116 ? 19.267 -14.383 -17.684 1.00 83.88 116 LYS A C 1
ATOM 952 O O . LYS A 1 116 ? 19.196 -13.530 -16.804 1.00 83.88 116 LYS A O 1
ATOM 957 N N . GLU A 1 117 ? 18.647 -15.555 -17.635 1.00 84.69 117 GLU A N 1
ATOM 958 C CA . GLU A 1 117 ? 17.790 -15.985 -16.525 1.00 84.69 117 GLU A CA 1
ATOM 959 C C . GLU A 1 117 ? 18.560 -16.077 -15.203 1.00 84.69 117 GLU A C 1
ATOM 961 O O . GLU A 1 117 ? 18.047 -15.680 -14.165 1.00 84.69 117 GLU A O 1
ATOM 966 N N . ASP A 1 118 ? 19.832 -16.471 -15.265 1.00 82.62 118 ASP A N 1
ATOM 967 C CA . ASP A 1 118 ? 20.768 -16.507 -14.138 1.00 82.62 118 ASP A CA 1
ATOM 968 C C . ASP A 1 118 ? 21.014 -15.130 -13.497 1.00 82.62 118 ASP A C 1
ATOM 970 O O . ASP A 1 118 ? 21.361 -15.046 -12.323 1.00 82.62 118 ASP A O 1
ATOM 974 N N . ILE A 1 119 ? 20.833 -14.048 -14.260 1.00 79.50 119 ILE A N 1
ATOM 975 C CA . ILE A 1 119 ? 21.092 -12.670 -13.813 1.00 79.50 119 ILE A CA 1
ATOM 976 C C . ILE A 1 119 ? 19.787 -11.913 -13.545 1.00 79.50 119 ILE A C 1
ATOM 978 O O . ILE A 1 119 ? 19.735 -11.048 -12.672 1.00 79.50 119 ILE A O 1
ATOM 982 N N . PHE A 1 120 ? 18.743 -12.188 -14.326 1.00 82.31 120 PHE A N 1
ATOM 983 C CA . PHE A 1 120 ? 17.485 -11.450 -14.306 1.00 82.31 120 PHE A CA 1
ATOM 984 C C . PHE A 1 120 ? 16.292 -12.405 -14.288 1.00 82.31 120 PHE A C 1
ATOM 986 O O . PHE A 1 120 ? 15.570 -12.586 -15.271 1.00 82.31 120 PHE A O 1
ATOM 993 N N . SER A 1 121 ? 16.091 -13.008 -13.124 1.00 83.25 121 SER A N 1
ATOM 994 C CA . SER A 1 121 ? 14.941 -13.839 -12.803 1.00 83.25 121 SER A CA 1
ATOM 995 C C . SER A 1 121 ? 14.254 -13.276 -11.563 1.00 83.25 121 SER A C 1
ATOM 997 O O . SER A 1 121 ? 14.739 -13.430 -10.447 1.00 83.25 121 SER A O 1
ATOM 999 N N . LEU A 1 122 ? 13.117 -12.604 -11.756 1.00 81.06 122 LEU A N 1
ATOM 1000 C CA . LEU A 1 122 ? 12.316 -12.097 -10.635 1.00 81.06 122 LEU A CA 1
ATOM 1001 C C . LEU A 1 122 ? 11.467 -13.198 -9.983 1.00 81.06 122 LEU A C 1
ATOM 1003 O O . LEU A 1 122 ? 11.020 -13.032 -8.857 1.00 81.06 122 LEU A O 1
ATOM 1007 N N . HIS A 1 123 ? 11.260 -14.330 -10.666 1.00 82.25 123 HIS A N 1
ATOM 1008 C CA . HIS A 1 123 ? 10.444 -15.435 -10.153 1.00 82.25 123 HIS A CA 1
ATOM 1009 C C . HIS A 1 123 ? 11.145 -16.239 -9.049 1.00 82.25 123 HIS A C 1
ATOM 1011 O O . HIS A 1 123 ? 10.486 -16.956 -8.307 1.00 82.25 123 HIS A O 1
ATOM 1017 N N . THR A 1 124 ? 12.469 -16.123 -8.950 1.00 82.31 124 THR A N 1
ATOM 1018 C CA . THR A 1 124 ? 13.288 -16.752 -7.904 1.00 82.31 124 THR A CA 1
ATOM 1019 C C . THR A 1 124 ? 13.554 -15.828 -6.718 1.00 82.31 124 THR A C 1
ATOM 1021 O O . THR A 1 124 ? 14.290 -16.212 -5.814 1.00 82.31 124 THR A O 1
ATOM 1024 N N . VAL A 1 125 ? 13.047 -14.591 -6.739 1.00 86.94 125 VAL A N 1
ATOM 1025 C CA . VAL A 1 125 ? 13.294 -13.632 -5.660 1.00 86.94 125 VAL A CA 1
ATOM 1026 C C . VAL A 1 125 ? 12.253 -13.833 -4.571 1.00 86.94 125 VAL A C 1
ATOM 1028 O O . VAL A 1 125 ? 11.077 -13.526 -4.763 1.00 86.94 125 VAL A O 1
ATOM 1031 N N . ASP A 1 126 ? 12.706 -14.308 -3.415 1.00 89.19 126 ASP A N 1
ATOM 1032 C CA . ASP A 1 126 ? 11.872 -14.390 -2.224 1.00 89.19 126 ASP A CA 1
ATOM 1033 C C . ASP A 1 126 ? 11.639 -12.985 -1.663 1.00 89.19 126 ASP A C 1
ATOM 1035 O O . ASP A 1 126 ? 12.567 -12.292 -1.235 1.00 89.19 126 ASP A O 1
ATOM 1039 N N . LEU A 1 127 ? 10.378 -12.559 -1.674 1.00 90.94 127 LEU A N 1
ATOM 1040 C CA . LEU A 1 127 ? 9.967 -11.314 -1.045 1.00 90.94 127 LEU A CA 1
ATOM 1041 C C . LEU A 1 127 ? 9.700 -11.568 0.435 1.00 90.94 127 LEU A C 1
ATOM 1043 O O . LEU A 1 127 ? 8.798 -12.322 0.801 1.00 90.94 127 LEU A O 1
ATOM 1047 N N . VAL A 1 128 ? 10.491 -10.928 1.288 1.00 90.56 128 VAL A N 1
ATOM 1048 C CA . VAL A 1 128 ? 10.296 -10.989 2.737 1.00 90.56 128 VAL A CA 1
ATOM 1049 C C . VAL A 1 128 ? 9.142 -10.073 3.163 1.00 90.56 128 VAL A C 1
ATOM 1051 O O . VAL A 1 128 ? 8.870 -9.078 2.483 1.00 90.56 128 VAL A O 1
ATOM 1054 N N . PRO A 1 129 ? 8.453 -10.361 4.282 1.00 92.38 129 PRO A N 1
ATOM 1055 C CA . PRO A 1 129 ? 7.460 -9.445 4.831 1.00 92.38 129 PRO A CA 1
ATOM 1056 C C . PRO A 1 129 ? 8.076 -8.073 5.129 1.00 92.38 129 PRO A C 1
ATOM 1058 O O . PRO A 1 129 ? 9.098 -7.988 5.810 1.00 92.38 129 PRO A O 1
ATOM 1061 N N . LYS A 1 130 ? 7.421 -7.001 4.672 1.00 92.88 130 LYS A N 1
ATOM 1062 C CA . LYS A 1 130 ? 7.839 -5.606 4.892 1.00 92.88 130 LYS A CA 1
ATOM 1063 C C . LYS A 1 130 ? 7.902 -5.257 6.377 1.00 92.88 130 LYS A C 1
ATOM 1065 O O . LYS A 1 130 ? 8.756 -4.491 6.807 1.00 92.88 130 LYS A O 1
ATOM 1070 N N . TYR A 1 131 ? 6.997 -5.830 7.166 1.00 90.38 131 TYR A N 1
ATOM 1071 C CA . TYR A 1 131 ? 6.904 -5.583 8.598 1.00 90.38 131 TYR A CA 1
ATOM 1072 C C . TYR A 1 131 ? 7.121 -6.890 9.360 1.00 90.38 131 TYR A C 1
ATOM 1074 O O . TYR A 1 131 ? 6.331 -7.828 9.249 1.00 90.38 131 TYR A O 1
ATOM 1082 N N . THR A 1 132 ? 8.174 -6.951 10.170 1.00 87.56 132 THR A N 1
ATOM 1083 C CA . THR A 1 132 ? 8.469 -8.105 11.040 1.00 87.56 132 THR A CA 1
ATOM 1084 C C . THR A 1 132 ? 7.745 -8.000 12.385 1.00 87.56 132 THR A C 1
ATOM 1086 O O . THR A 1 132 ? 7.312 -9.003 12.954 1.00 87.56 132 THR A O 1
ATOM 1089 N N . ALA A 1 133 ? 7.520 -6.774 12.856 1.00 87.12 133 ALA A N 1
ATOM 1090 C CA . ALA A 1 133 ? 6.834 -6.437 14.098 1.00 87.12 133 ALA A CA 1
ATOM 1091 C C . ALA A 1 133 ? 5.652 -5.477 13.831 1.00 87.12 133 ALA A C 1
ATOM 1093 O O . ALA A 1 133 ? 5.531 -4.946 12.724 1.00 87.12 133 ALA A O 1
ATOM 1094 N N . PRO A 1 134 ? 4.734 -5.271 14.797 1.00 85.31 134 PRO A N 1
ATOM 1095 C CA . PRO A 1 134 ? 3.775 -4.171 14.718 1.00 85.31 134 PRO A CA 1
ATOM 1096 C C . PRO A 1 134 ? 4.491 -2.825 14.542 1.00 85.31 134 PRO A C 1
ATOM 1098 O O . PRO A 1 134 ? 5.528 -2.600 15.159 1.00 85.31 134 PRO A O 1
ATOM 1101 N N . ILE A 1 135 ? 3.921 -1.931 13.731 1.00 88.00 135 ILE A N 1
ATOM 1102 C CA . ILE A 1 135 ? 4.471 -0.585 13.532 1.00 88.00 135 ILE A CA 1
ATOM 1103 C C . ILE A 1 135 ? 4.312 0.205 14.843 1.00 88.00 135 ILE A C 1
ATOM 1105 O O . ILE A 1 135 ? 3.200 0.229 15.394 1.00 88.00 135 ILE A O 1
ATOM 1109 N N . PRO A 1 136 ? 5.388 0.821 15.365 1.00 89.50 136 PRO A N 1
ATOM 1110 C CA . PRO A 1 136 ? 5.306 1.637 16.562 1.00 89.50 136 PRO A CA 1
ATOM 1111 C C . PRO A 1 136 ? 4.502 2.911 16.286 1.00 89.50 136 PRO A C 1
ATOM 1113 O O . PRO A 1 136 ? 4.672 3.570 15.261 1.00 89.50 136 PRO A O 1
ATOM 1116 N N . LEU A 1 137 ? 3.614 3.269 17.207 1.00 88.94 137 LEU A N 1
ATOM 1117 C CA . LEU A 1 137 ? 2.885 4.532 17.145 1.00 88.94 137 LEU A CA 1
ATOM 1118 C C . LEU A 1 137 ? 3.724 5.655 17.759 1.00 88.94 137 LEU A C 1
ATOM 1120 O O . LEU A 1 137 ? 4.396 5.466 18.772 1.00 88.94 137 LEU A O 1
ATOM 1124 N N . THR A 1 138 ? 3.647 6.848 17.171 1.00 90.31 138 THR A N 1
ATOM 1125 C CA . THR A 1 138 ? 4.265 8.044 17.754 1.00 90.31 138 THR A CA 1
ATOM 1126 C C . THR A 1 138 ? 3.590 8.403 19.079 1.00 90.31 138 THR A C 1
ATOM 1128 O O . THR A 1 138 ? 2.413 8.104 19.300 1.00 90.31 138 THR A O 1
ATOM 1131 N N . ALA A 1 139 ? 4.319 9.084 19.969 1.00 89.25 139 ALA A N 1
ATOM 1132 C CA . ALA A 1 139 ? 3.783 9.508 21.265 1.00 89.25 139 ALA A CA 1
ATOM 1133 C C . ALA A 1 139 ? 2.529 10.393 21.121 1.00 89.25 139 ALA A C 1
ATOM 1135 O O . ALA A 1 139 ? 1.599 10.286 21.920 1.00 89.25 139 ALA A O 1
ATOM 1136 N N . GLU A 1 140 ? 2.481 11.218 20.073 1.00 90.94 140 GLU A N 1
ATOM 1137 C CA . GLU A 1 140 ? 1.321 12.041 19.722 1.00 90.94 140 GLU A CA 1
ATOM 1138 C C . GLU A 1 140 ? 0.108 11.177 19.364 1.00 90.94 140 GLU A C 1
ATOM 1140 O O . GLU A 1 140 ? -0.938 11.311 19.996 1.00 90.94 140 GLU A O 1
ATOM 1145 N N . LYS A 1 141 ? 0.269 10.199 18.458 1.00 91.00 141 LYS A N 1
ATOM 1146 C CA . LYS A 1 141 ? -0.803 9.257 18.091 1.00 91.00 141 LYS A CA 1
ATOM 1147 C C . LYS A 1 141 ? -1.299 8.457 19.298 1.00 91.00 141 LYS A C 1
ATOM 1149 O O . LYS A 1 141 ? -2.497 8.227 19.432 1.00 91.00 141 LYS A O 1
ATOM 1154 N N . ILE A 1 142 ? -0.401 8.048 20.198 1.00 91.12 142 ILE A N 1
ATOM 1155 C CA . ILE A 1 142 ? -0.763 7.351 21.444 1.00 91.12 142 ILE A CA 1
ATOM 1156 C C . ILE A 1 142 ? -1.603 8.256 22.353 1.00 91.12 142 ILE A C 1
ATOM 1158 O O . ILE A 1 142 ? -2.625 7.817 22.888 1.00 91.12 142 ILE A O 1
ATOM 1162 N N . LYS A 1 143 ? -1.192 9.516 22.532 1.00 90.94 143 LYS A N 1
ATOM 1163 C CA . LYS A 1 143 ? -1.926 10.498 23.338 1.00 90.94 143 LYS A CA 1
ATOM 1164 C C . LYS A 1 143 ? -3.312 10.777 22.752 1.00 90.94 143 LYS A C 1
ATOM 1166 O O . LYS A 1 143 ? -4.283 10.795 23.507 1.00 90.94 143 LYS A O 1
ATOM 1171 N N . ASP A 1 144 ? -3.407 10.929 21.436 1.00 91.25 144 ASP A N 1
ATOM 1172 C CA . ASP A 1 144 ? -4.672 11.176 20.740 1.00 91.25 144 ASP A CA 1
ATOM 1173 C C . ASP A 1 144 ? -5.610 9.967 20.802 1.00 91.25 144 ASP A C 1
ATOM 1175 O O . ASP A 1 144 ? -6.804 10.116 21.050 1.00 91.25 144 ASP A O 1
ATOM 1179 N N . LEU A 1 145 ? -5.092 8.743 20.671 1.00 90.06 145 LEU A N 1
ATOM 1180 C CA . LEU A 1 145 ? -5.906 7.539 20.869 1.00 90.06 145 LEU A CA 1
ATOM 1181 C C . LEU A 1 145 ? -6.468 7.459 22.292 1.00 90.06 145 LEU A C 1
ATOM 1183 O O . LEU A 1 145 ? -7.629 7.091 22.474 1.00 90.06 145 LEU A O 1
ATOM 1187 N N . ARG A 1 146 ? -5.668 7.826 23.299 1.00 90.38 146 ARG A N 1
ATOM 1188 C CA . ARG A 1 146 ? -6.115 7.860 24.698 1.00 90.38 146 ARG A CA 1
ATOM 1189 C C . ARG A 1 146 ? -7.196 8.911 24.940 1.00 90.38 146 ARG A C 1
ATOM 1191 O O . ARG A 1 146 ? -8.148 8.611 25.651 1.00 90.38 146 ARG A O 1
ATOM 1198 N N . SER A 1 147 ? -7.081 10.102 24.351 1.00 91.25 147 SER A N 1
ATOM 1199 C CA . SER A 1 147 ? -8.120 11.133 24.484 1.00 91.25 147 SER A CA 1
ATOM 1200 C C . SER A 1 147 ? -9.408 10.740 23.752 1.00 91.25 147 SER A C 1
ATOM 1202 O O . SER A 1 147 ? -10.503 10.943 24.271 1.00 91.25 147 SER A O 1
ATOM 1204 N N . LEU A 1 148 ? -9.297 10.100 22.583 1.00 87.56 148 LEU A N 1
ATOM 1205 C CA . LEU A 1 148 ? -10.451 9.625 21.818 1.00 87.56 148 LEU A CA 1
ATOM 1206 C C . LEU A 1 148 ? -11.187 8.472 22.503 1.00 87.56 148 LEU A C 1
ATOM 1208 O O . LEU A 1 148 ? -12.409 8.393 22.386 1.00 87.56 148 LEU A O 1
ATOM 1212 N N . LEU A 1 149 ? -10.481 7.601 23.230 1.00 87.88 149 LEU A N 1
ATOM 1213 C CA . LEU A 1 149 ? -11.067 6.451 23.929 1.00 87.88 149 LEU A CA 1
ATOM 1214 C C . LEU A 1 149 ? -12.231 6.833 24.856 1.00 87.88 149 LEU A C 1
ATOM 1216 O O . LEU A 1 149 ? -13.210 6.089 24.933 1.00 87.88 149 LEU A O 1
ATOM 1220 N N . GLU A 1 150 ? -12.173 8.004 25.495 1.00 86.00 150 GLU A N 1
ATOM 1221 C CA . GLU A 1 150 ? -13.240 8.518 26.369 1.00 86.00 150 GLU A CA 1
ATOM 1222 C C . GLU A 1 150 ? -14.553 8.792 25.617 1.00 86.00 150 GLU A C 1
ATOM 1224 O O . GLU A 1 150 ? -15.639 8.760 26.201 1.00 86.00 150 GLU A O 1
ATOM 1229 N N . HIS A 1 151 ? -14.468 9.015 24.307 1.00 86.06 151 HIS A N 1
ATOM 1230 C CA . HIS A 1 151 ? -15.596 9.357 23.446 1.00 86.06 151 HIS A CA 1
ATOM 1231 C C . HIS A 1 151 ? -16.121 8.168 22.625 1.00 86.06 151 HIS A C 1
ATOM 1233 O O . HIS A 1 151 ? -17.135 8.296 21.932 1.00 86.06 151 HIS A O 1
ATOM 1239 N N . ILE A 1 152 ? -15.481 6.995 22.700 1.00 83.69 152 ILE A N 1
ATOM 1240 C CA . ILE A 1 152 ? -15.871 5.816 21.915 1.00 83.69 152 ILE A CA 1
ATOM 1241 C C . ILE A 1 152 ? -16.937 5.007 22.665 1.00 83.69 152 ILE A C 1
ATOM 1243 O O . ILE A 1 152 ? -16.652 4.166 23.518 1.00 83.69 152 ILE A O 1
ATOM 1247 N N . ALA A 1 153 ? -18.199 5.217 22.290 1.00 73.88 153 ALA A N 1
ATOM 1248 C CA . ALA A 1 153 ? -19.310 4.344 22.661 1.00 73.88 153 ALA A CA 1
ATOM 1249 C C . ALA A 1 153 ? -19.627 3.352 21.521 1.00 73.88 153 ALA A C 1
ATOM 1251 O O . ALA A 1 153 ? -19.669 3.761 20.357 1.00 73.88 153 ALA A O 1
ATOM 1252 N N . PRO A 1 154 ? -19.925 2.065 21.798 1.00 77.25 154 PRO A N 1
ATOM 1253 C CA . PRO A 1 154 ? -19.925 1.366 23.089 1.00 77.25 154 PRO A CA 1
ATOM 1254 C C . PRO A 1 154 ? -18.528 0.895 23.542 1.00 77.25 154 PRO A C 1
ATOM 1256 O O . PRO A 1 154 ? -17.639 0.664 22.726 1.00 77.25 154 PRO A O 1
ATOM 1259 N N . ARG A 1 155 ? -18.376 0.632 24.851 1.00 74.25 155 ARG A N 1
ATOM 1260 C CA . ARG A 1 155 ? -17.112 0.209 25.495 1.00 74.25 155 ARG A CA 1
ATOM 1261 C C . ARG A 1 155 ? -16.457 -1.035 24.868 1.00 74.25 155 ARG A C 1
ATOM 1263 O O . ARG A 1 155 ? -15.240 -1.164 24.899 1.00 74.25 155 ARG A O 1
ATOM 1270 N N . SER A 1 156 ? -17.236 -1.923 24.241 1.00 73.50 156 SER A N 1
ATOM 1271 C CA . SER A 1 156 ? -16.704 -3.074 23.493 1.00 73.50 156 SER A CA 1
ATOM 1272 C C . SER A 1 156 ? -15.814 -2.674 22.313 1.00 73.50 156 SER A C 1
ATOM 1274 O O . SER A 1 156 ? -14.879 -3.401 21.993 1.00 73.50 156 SER A O 1
ATOM 1276 N N . LYS A 1 157 ? -16.075 -1.521 21.685 1.00 74.94 157 LYS A N 1
ATOM 1277 C CA . LYS A 1 157 ? -15.249 -0.981 20.599 1.00 74.94 157 LYS A CA 1
ATOM 1278 C C . LYS A 1 157 ? -14.015 -0.244 21.130 1.00 74.94 157 LYS A C 1
ATOM 1280 O O . LYS A 1 157 ? -12.989 -0.250 20.463 1.00 74.94 157 LYS A O 1
ATOM 1285 N N . GLY A 1 158 ? -14.087 0.310 22.344 1.00 82.75 158 GLY A N 1
ATOM 1286 C CA . GLY A 1 158 ? -12.932 0.874 23.053 1.00 82.75 158 GLY A CA 1
ATOM 1287 C C . GLY A 1 158 ? -11.855 -0.173 23.352 1.00 82.75 158 GLY A C 1
ATOM 1288 O O . GLY A 1 158 ? -10.677 0.085 23.125 1.00 82.75 158 GLY A O 1
ATOM 1289 N N . LYS A 1 159 ? -12.264 -1.398 23.722 1.00 86.69 159 LYS A N 1
ATOM 1290 C CA . LYS A 1 159 ? -11.342 -2.517 23.989 1.00 86.69 159 LYS A CA 1
ATOM 1291 C C . LYS A 1 159 ? -10.348 -2.773 22.847 1.00 86.69 159 LYS A C 1
ATOM 1293 O O . LYS A 1 159 ? -9.189 -3.060 23.099 1.00 86.69 159 LYS A O 1
ATOM 1298 N N . TYR A 1 160 ? -10.784 -2.623 21.595 1.00 87.81 160 TYR A N 1
ATOM 1299 C CA . TYR A 1 160 ? -9.906 -2.779 20.434 1.00 87.81 160 TYR A CA 1
ATOM 1300 C C . TYR A 1 160 ? -8.698 -1.828 20.481 1.00 87.81 160 TYR A C 1
ATOM 1302 O O . TYR A 1 160 ? -7.577 -2.246 20.203 1.00 87.81 160 TYR A O 1
ATOM 1310 N N . PHE A 1 161 ? -8.904 -0.565 20.861 1.00 88.88 161 PHE A N 1
ATOM 1311 C CA . PHE A 1 161 ? -7.808 0.398 20.985 1.00 88.88 161 PHE A CA 1
ATOM 1312 C C . PHE A 1 161 ? -7.017 0.218 22.276 1.00 88.88 161 PHE A C 1
ATOM 1314 O O . PHE A 1 161 ? -5.811 0.433 22.257 1.00 88.88 161 PHE A O 1
ATOM 1321 N N . GLU A 1 162 ? -7.653 -0.207 23.371 1.00 89.94 162 GLU A N 1
ATOM 1322 C CA . GLU A 1 162 ? -6.937 -0.596 24.595 1.00 89.94 162 GLU A CA 1
ATOM 1323 C C . GLU A 1 162 ? -5.935 -1.723 24.298 1.00 89.94 162 GLU A C 1
ATOM 1325 O O . GLU A 1 162 ? -4.765 -1.611 24.654 1.00 89.94 162 GLU A O 1
ATOM 1330 N N . ASP A 1 163 ? -6.352 -2.751 23.550 1.00 89.44 163 ASP A N 1
ATOM 1331 C CA . ASP A 1 163 ? -5.480 -3.854 23.134 1.00 89.44 163 ASP A CA 1
ATOM 1332 C C . ASP A 1 163 ? -4.304 -3.351 22.270 1.00 89.44 163 ASP A C 1
ATOM 1334 O O . ASP A 1 163 ? -3.171 -3.808 22.440 1.00 89.44 163 ASP A O 1
ATOM 1338 N N . ILE A 1 164 ? -4.543 -2.383 21.372 1.00 89.06 164 ILE A N 1
ATOM 1339 C CA . ILE A 1 164 ? -3.481 -1.738 20.579 1.00 89.06 164 ILE A CA 1
ATOM 1340 C C . ILE A 1 164 ? -2.510 -0.985 21.494 1.00 89.06 164 ILE A C 1
ATOM 1342 O O . ILE A 1 164 ? -1.301 -1.172 21.377 1.00 89.06 164 ILE A O 1
ATOM 1346 N N . LEU A 1 165 ? -3.010 -0.158 22.414 1.00 90.88 165 LEU A N 1
ATOM 1347 C CA . LEU A 1 165 ? -2.175 0.618 23.334 1.00 90.88 165 LEU A CA 1
ATOM 1348 C C . LEU A 1 165 ? -1.325 -0.292 24.231 1.00 90.88 165 LEU A C 1
ATOM 1350 O O . LEU A 1 165 ? -0.120 -0.073 24.346 1.00 90.88 165 LEU A O 1
ATOM 1354 N N . CYS A 1 166 ? -1.902 -1.366 24.775 1.00 89.19 166 CYS A N 1
ATOM 1355 C CA . CYS A 1 166 ? -1.162 -2.347 25.570 1.00 89.19 166 CYS A CA 1
ATOM 1356 C C . CYS A 1 166 ? -0.042 -3.033 24.768 1.00 89.19 166 CYS A C 1
ATOM 1358 O O . CYS A 1 166 ? 1.053 -3.257 25.295 1.00 89.19 166 CYS A O 1
ATOM 1360 N N . GLN A 1 167 ? -0.279 -3.351 23.488 1.00 87.94 167 GLN A N 1
ATOM 1361 C CA . GLN A 1 167 ? 0.758 -3.907 22.609 1.00 87.94 167 GLN A CA 1
ATOM 1362 C C . GLN A 1 167 ? 1.901 -2.909 22.373 1.00 87.94 167 GLN A C 1
ATOM 1364 O O . GLN A 1 167 ? 3.066 -3.305 22.382 1.00 87.94 167 GLN A O 1
ATOM 1369 N N . GLN A 1 168 ? 1.583 -1.623 22.207 1.00 88.56 168 GLN A N 1
ATOM 1370 C CA . GLN A 1 168 ? 2.570 -0.558 21.989 1.00 88.56 168 GLN A CA 1
ATOM 1371 C C . GLN A 1 168 ? 3.431 -0.304 23.235 1.00 88.56 168 GLN A C 1
ATOM 1373 O O . GLN A 1 168 ? 4.648 -0.151 23.131 1.00 88.56 168 GLN A O 1
ATOM 1378 N N . GLU A 1 169 ? 2.830 -0.330 24.424 1.00 84.75 169 GLU A N 1
ATOM 1379 C CA . GLU A 1 169 ? 3.537 -0.203 25.708 1.00 84.75 169 GLU A CA 1
ATOM 1380 C C . GLU A 1 169 ? 4.474 -1.389 25.971 1.00 84.75 169 GLU A C 1
ATOM 1382 O O . GLU A 1 169 ? 5.590 -1.223 26.461 1.00 84.75 169 GLU A O 1
ATOM 1387 N N . SER A 1 170 ? 4.050 -2.592 25.578 1.00 78.56 170 SER A N 1
ATOM 1388 C CA . SER A 1 170 ? 4.871 -3.800 25.712 1.00 78.56 170 SER A CA 1
ATOM 1389 C C . SER A 1 170 ? 6.045 -3.817 24.723 1.00 78.56 170 SER A C 1
ATOM 1391 O O . SER A 1 170 ? 7.101 -4.364 25.032 1.00 78.56 170 SER A O 1
ATOM 1393 N N . ALA A 1 171 ? 5.878 -3.210 23.542 1.00 71.56 171 ALA A N 1
ATOM 1394 C CA . ALA A 1 171 ? 6.905 -3.143 22.500 1.00 71.56 171 ALA A CA 1
ATOM 1395 C C . ALA A 1 171 ? 7.938 -2.020 22.724 1.00 71.56 171 ALA A C 1
ATOM 1397 O O . ALA A 1 171 ? 9.106 -2.188 22.390 1.00 71.56 171 ALA A O 1
ATOM 1398 N N . SER A 1 172 ? 7.547 -0.899 23.337 1.00 58.97 172 SER A N 1
ATOM 1399 C CA . SER A 1 172 ? 8.406 0.286 23.540 1.00 58.97 172 SER A CA 1
ATOM 1400 C C . SER A 1 172 ? 9.507 0.112 24.598 1.00 58.97 172 SER A C 1
ATOM 1402 O O . SER A 1 172 ? 10.349 0.992 24.762 1.00 58.97 172 SER A O 1
ATOM 1404 N N . SER A 1 173 ? 9.572 -1.044 2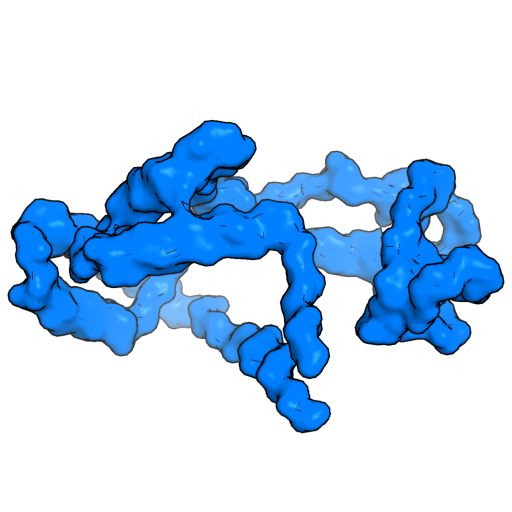5.267 1.00 52.66 173 SER A N 1
ATOM 1405 C CA . SER A 1 173 ? 10.680 -1.394 26.170 1.00 52.66 173 SER A CA 1
ATOM 1406 C C . SER A 1 173 ? 11.950 -1.881 25.443 1.00 52.66 173 SER A C 1
ATOM 1408 O O . SER A 1 173 ? 12.952 -2.165 26.099 1.00 52.66 173 SER A O 1
ATOM 1410 N N . GLY A 1 174 ? 11.956 -1.956 24.105 1.00 48.81 174 GLY A N 1
ATOM 1411 C CA . GLY A 1 174 ? 13.147 -2.277 23.313 1.00 48.81 174 GLY A CA 1
ATOM 1412 C C . GLY A 1 174 ? 13.095 -1.659 21.913 1.00 48.81 174 GLY A C 1
ATOM 1413 O O . GLY A 1 174 ? 12.193 -1.965 21.150 1.00 48.81 174 GLY A O 1
ATOM 1414 N N . LEU A 1 175 ? 14.102 -0.845 21.578 1.00 45.97 175 LEU A N 1
ATOM 1415 C CA . LEU A 1 175 ? 14.274 -0.066 20.338 1.00 45.97 175 LEU A CA 1
ATOM 1416 C C . LEU A 1 175 ? 13.411 1.200 20.220 1.00 45.97 175 LEU A C 1
ATOM 1418 O O . LEU A 1 175 ? 12.379 1.241 19.558 1.00 45.97 175 LEU A O 1
ATOM 1422 N N . HIS A 1 176 ? 13.934 2.282 20.791 1.00 43.59 176 HIS A N 1
ATOM 1423 C CA . HIS A 1 176 ? 13.614 3.641 20.378 1.00 43.59 176 HIS A CA 1
ATOM 1424 C C . HIS A 1 176 ? 14.751 4.153 19.489 1.00 43.59 176 HIS A C 1
ATOM 1426 O O . HIS A 1 176 ? 15.677 4.757 20.012 1.00 43.59 176 HIS A O 1
ATOM 1432 N N . ASP A 1 177 ? 14.737 3.808 18.198 1.00 46.59 177 ASP A N 1
ATOM 1433 C CA . ASP A 1 177 ? 15.294 4.633 17.111 1.00 46.59 177 ASP A CA 1
ATOM 1434 C C . ASP A 1 177 ? 15.134 3.926 15.747 1.00 46.59 177 ASP A C 1
ATOM 1436 O O . ASP A 1 177 ? 15.320 2.714 15.670 1.00 46.59 177 ASP A O 1
ATOM 1440 N N . GLN A 1 178 ? 14.872 4.694 14.680 1.00 42.78 178 GLN A N 1
ATOM 1441 C CA . GLN A 1 178 ? 14.991 4.338 13.240 1.00 42.78 178 GLN A CA 1
ATOM 1442 C C . GLN A 1 178 ? 13.771 3.886 12.408 1.00 42.78 178 GLN A C 1
ATOM 1444 O O . GLN A 1 178 ? 13.972 3.350 11.325 1.00 42.78 178 GLN A O 1
ATOM 1449 N N . LEU A 1 179 ? 12.522 4.162 12.788 1.00 44.97 179 LEU A N 1
ATOM 1450 C CA . LEU A 1 179 ? 11.405 4.104 11.817 1.00 44.97 179 LEU A CA 1
ATOM 1451 C C . LEU A 1 179 ? 10.444 5.283 11.999 1.00 44.97 179 LEU A C 1
ATOM 1453 O O . LEU A 1 179 ? 9.230 5.112 12.083 1.00 44.97 179 LEU A O 1
ATOM 1457 N N . LEU A 1 180 ? 10.994 6.496 12.099 1.00 44.53 180 LEU A N 1
ATOM 1458 C CA . LEU A 1 180 ? 10.231 7.637 11.611 1.00 44.53 180 LEU A CA 1
ATOM 1459 C C . LEU A 1 180 ? 10.164 7.434 10.101 1.00 44.53 180 LEU A C 1
ATOM 1461 O O . LEU A 1 180 ? 11.209 7.409 9.454 1.00 44.53 180 LEU A O 1
ATOM 1465 N N . ASP A 1 181 ? 8.957 7.178 9.594 1.00 46.59 181 ASP A N 1
ATOM 1466 C CA . ASP A 1 181 ? 8.635 7.360 8.185 1.00 46.59 181 ASP A CA 1
ATOM 1467 C C . ASP A 1 181 ? 9.155 8.759 7.824 1.00 46.59 181 ASP A C 1
ATOM 1469 O O . ASP A 1 181 ? 8.565 9.763 8.225 1.00 46.59 181 ASP A O 1
ATOM 1473 N N . GLU A 1 182 ? 10.328 8.831 7.186 1.00 44.28 182 GLU A N 1
ATOM 1474 C CA . GLU A 1 182 ? 10.700 10.024 6.437 1.00 44.28 182 GLU A CA 1
ATOM 1475 C C . GLU A 1 182 ? 9.533 10.275 5.493 1.00 44.28 182 GLU A C 1
ATOM 1477 O O . GLU A 1 182 ? 9.096 9.334 4.824 1.00 44.28 182 GLU A O 1
ATOM 1482 N N . ASP A 1 183 ? 9.000 11.498 5.542 1.00 42.28 183 ASP A N 1
ATOM 1483 C CA . ASP A 1 183 ? 7.893 11.975 4.723 1.00 42.28 183 ASP A CA 1
ATOM 1484 C C . ASP A 1 183 ? 7.919 11.289 3.358 1.00 42.28 183 ASP A C 1
ATOM 1486 O O . ASP A 1 183 ? 8.856 11.485 2.581 1.00 42.28 183 ASP A O 1
ATOM 1490 N N . ASP A 1 184 ? 6.927 10.429 3.112 1.00 45.53 184 ASP A N 1
ATOM 1491 C CA . ASP A 1 184 ? 6.764 9.759 1.832 1.00 45.53 184 ASP A CA 1
ATOM 1492 C C . ASP A 1 184 ? 6.687 10.862 0.763 1.00 45.53 184 ASP A C 1
ATOM 1494 O O . ASP A 1 184 ? 5.727 11.641 0.758 1.00 45.53 184 ASP A O 1
ATOM 1498 N N . PRO A 1 185 ? 7.692 11.006 -0.122 1.00 44.12 185 PRO A N 1
ATOM 1499 C CA . PRO A 1 185 ? 7.722 12.097 -1.091 1.00 44.12 185 PRO A CA 1
ATOM 1500 C C . PRO A 1 185 ? 6.588 11.997 -2.129 1.00 44.12 185 PRO A C 1
ATOM 1502 O O . PRO A 1 185 ? 6.486 12.857 -3.008 1.00 44.12 185 PRO A O 1
ATOM 1505 N N . GLU A 1 186 ? 5.733 10.969 -2.053 1.00 47.22 186 GLU A N 1
ATOM 1506 C CA . GLU A 1 186 ? 4.538 10.807 -2.882 1.00 47.22 186 GLU A CA 1
ATOM 1507 C C . GLU A 1 186 ? 3.385 11.775 -2.547 1.00 47.22 186 GLU A C 1
ATOM 1509 O O . GLU A 1 186 ? 2.521 11.974 -3.407 1.00 47.22 186 GLU A O 1
ATOM 1514 N N . ASP A 1 187 ? 3.384 12.467 -1.398 1.00 44.31 187 ASP A N 1
ATOM 1515 C CA . ASP A 1 187 ? 2.297 13.410 -1.041 1.00 44.31 187 ASP A CA 1
ATOM 1516 C C . ASP A 1 187 ? 2.286 14.713 -1.879 1.00 44.31 187 ASP A C 1
ATOM 1518 O O . ASP A 1 187 ? 1.355 15.514 -1.795 1.00 44.31 187 ASP A O 1
ATOM 1522 N N . HIS A 1 188 ? 3.270 14.912 -2.765 1.00 42.34 188 HIS A N 1
ATOM 1523 C CA . HIS A 1 188 ? 3.328 16.050 -3.694 1.00 42.34 188 HIS A CA 1
ATOM 1524 C C . HIS A 1 188 ? 2.872 15.738 -5.132 1.00 42.34 188 HIS A C 1
ATOM 1526 O O . HIS A 1 188 ? 2.947 16.609 -6.000 1.00 42.34 188 HIS A O 1
ATOM 1532 N N . LEU A 1 189 ? 2.386 14.527 -5.437 1.00 45.00 189 LEU A N 1
ATOM 1533 C CA . LEU A 1 189 ? 2.103 14.143 -6.831 1.00 45.00 189 LEU A CA 1
ATOM 1534 C C . LEU A 1 189 ? 0.745 14.621 -7.397 1.00 45.00 189 LEU A C 1
ATOM 1536 O O . LEU A 1 189 ? 0.394 14.243 -8.517 1.00 45.00 189 LEU A O 1
ATOM 1540 N N . LEU A 1 190 ? -0.026 15.432 -6.661 1.00 43.81 190 LEU A N 1
ATOM 1541 C CA . LEU A 1 190 ? -1.370 15.888 -7.061 1.00 43.81 190 LEU A CA 1
ATOM 1542 C C . LEU A 1 190 ? -1.584 17.410 -6.978 1.00 43.81 190 LEU A C 1
ATOM 1544 O O . LEU A 1 190 ? -2.703 17.860 -6.733 1.00 43.81 190 LEU A O 1
ATOM 1548 N N . GLU A 1 191 ? -0.561 18.216 -7.251 1.00 33.88 191 GLU A N 1
ATOM 1549 C CA . GLU A 1 191 ? -0.781 19.618 -7.629 1.00 33.88 191 GLU A CA 1
ATOM 1550 C C . GLU A 1 191 ? -0.872 19.717 -9.158 1.00 33.88 191 GLU A C 1
ATOM 1552 O O . GLU A 1 191 ? 0.125 19.702 -9.879 1.00 33.88 191 GLU A O 1
ATOM 1557 N N . PHE A 1 192 ? -2.108 19.738 -9.663 1.00 44.94 192 PHE A N 1
ATOM 1558 C CA . PHE A 1 192 ? -2.405 20.148 -11.033 1.00 44.94 192 PHE A CA 1
ATOM 1559 C C . PHE A 1 192 ? -2.628 21.665 -11.039 1.00 44.94 192 PHE A C 1
ATOM 1561 O O . PHE A 1 192 ? -3.676 22.115 -10.574 1.00 44.94 192 PHE A O 1
ATOM 1568 N N . ASP A 1 193 ? -1.667 22.415 -11.580 1.00 38.38 193 ASP A N 1
ATOM 1569 C CA . ASP A 1 193 ? -1.896 23.758 -12.139 1.00 38.38 193 ASP A CA 1
ATOM 1570 C C . ASP A 1 193 ? -2.408 23.663 -13.589 1.00 38.38 193 ASP A C 1
ATOM 1572 O O . ASP A 1 193 ? -1.886 22.818 -14.362 1.00 38.38 193 ASP A O 1
#

Organism: Petrolisthes cinctipes (NCBI:txid88211)

Foldseek 3Di:
DPDDPDDVCPVLVVLLVVQVVVDPDDQDPVSSQVSSCVSQVPNDDRDDDDQFNAFDCVLVVVQWDFDDDVPRDPVLFPDWADDPVPLQAIWGFSDPDPPGDIHDTGTGPDPDPDDDCVRHPPVPDDTGRPDPDPDADDPVRLVVLVVCLVVDPPVVSSVNSVVVSVSNVVVVVDDDDDPPPPPPPVVPPPDDD

pLDDT: mean 79.52, std 14.93, range [33.88, 92.88]

Radius of gyration: 23.18 Å; chains: 1; bounding box: 50×40×62 Å

Secondary structure (DSSP, 8-state):
-------TTHHHHHHHHHHHHH-S---SHHHHHHHHHHHHTTSS------GGGSB-THHHHTTEEEEPBTTB-GGG-SEEE--TT-TTEEEEESSS-TTS--EEEEEESSS-SS--TTTS-STT-PPPBS-SSPPPPPHHHHHHHHHHHTT-SSHHHHHHHHHHHHHHHHHTTS--SS------GGGGTT---